Protein AF-A0A6I4MRJ5-F1 (afdb_monomer_lite)

Structure (mmCIF, N/CA/C/O backbone):
data_AF-A0A6I4MRJ5-F1
#
_entry.id   AF-A0A6I4MRJ5-F1
#
loop_
_atom_site.group_PDB
_atom_site.id
_atom_site.type_symbol
_atom_site.label_atom_id
_atom_site.label_alt_id
_atom_site.label_comp_id
_atom_site.label_asym_id
_atom_site.label_entity_id
_atom_site.label_seq_id
_atom_site.pdbx_PDB_ins_code
_atom_site.Cartn_x
_atom_site.Cartn_y
_atom_site.Cartn_z
_atom_site.occupancy
_atom_site.B_iso_or_equiv
_atom_site.auth_seq_id
_atom_site.auth_comp_id
_atom_site.auth_asym_id
_atom_site.auth_atom_id
_atom_site.pdbx_PDB_model_num
ATOM 1 N N . MET A 1 1 ? -59.585 19.399 5.479 1.00 52.53 1 MET A N 1
ATOM 2 C CA . MET A 1 1 ? -60.385 18.441 6.268 1.00 52.53 1 MET A CA 1
ATOM 3 C C . MET A 1 1 ? -60.244 17.072 5.632 1.00 52.53 1 MET A C 1
ATOM 5 O O . MET A 1 1 ? -60.966 16.809 4.688 1.00 52.53 1 MET A O 1
ATOM 9 N N . THR A 1 2 ? -59.288 16.274 6.106 1.00 47.50 2 THR A N 1
ATOM 10 C CA . THR A 1 2 ? -59.317 14.798 6.137 1.00 47.50 2 THR A CA 1
ATOM 11 C C . THR A 1 2 ? -58.052 14.365 6.876 1.00 47.50 2 THR A C 1
ATOM 13 O O . THR A 1 2 ? -57.004 14.164 6.266 1.00 47.50 2 THR A O 1
ATOM 16 N N . ASP A 1 3 ? -58.158 14.322 8.203 1.00 44.88 3 ASP A N 1
ATOM 17 C CA . ASP A 1 3 ? -57.185 13.701 9.096 1.00 44.88 3 ASP A CA 1
ATOM 18 C C . ASP A 1 3 ? -57.401 12.185 9.069 1.00 44.88 3 ASP A C 1
ATOM 20 O O . ASP A 1 3 ? -58.491 11.702 9.382 1.00 44.88 3 ASP A O 1
ATOM 24 N N . THR A 1 4 ? -56.368 11.433 8.700 1.00 50.25 4 THR A N 1
ATOM 25 C CA . THR A 1 4 ? -56.351 9.971 8.820 1.00 50.25 4 THR A CA 1
ATOM 26 C C . THR A 1 4 ? -55.574 9.612 10.089 1.00 50.25 4 THR A C 1
ATOM 28 O O . THR A 1 4 ? -54.381 9.913 10.154 1.00 50.25 4 THR A O 1
ATOM 31 N N . PRO A 1 5 ? -56.194 8.993 11.110 1.00 58.78 5 PRO A N 1
ATOM 32 C CA . PRO A 1 5 ? -55.495 8.652 12.341 1.00 58.78 5 PRO A CA 1
ATOM 33 C C . PRO A 1 5 ? -54.665 7.370 12.177 1.00 58.78 5 PRO A C 1
ATOM 35 O O . PRO A 1 5 ? -55.161 6.329 11.748 1.00 58.78 5 PRO A O 1
ATOM 38 N N . THR A 1 6 ? -53.395 7.450 12.568 1.00 58.66 6 THR A N 1
ATOM 39 C CA . THR A 1 6 ? -52.470 6.317 12.697 1.00 58.66 6 THR A CA 1
ATOM 40 C C . THR A 1 6 ? -52.899 5.399 13.852 1.00 58.66 6 THR A C 1
ATOM 42 O O . THR A 1 6 ? -53.144 5.898 14.954 1.00 58.66 6 THR A O 1
ATOM 45 N N . PRO A 1 7 ? -52.965 4.067 13.670 1.00 55.69 7 PRO A N 1
ATOM 46 C CA . PRO A 1 7 ? -53.302 3.157 14.758 1.00 55.69 7 PRO A CA 1
ATOM 47 C C . PRO A 1 7 ? -52.144 3.021 15.760 1.00 55.69 7 PRO A C 1
ATOM 49 O O . PRO A 1 7 ? -50.993 2.788 15.389 1.00 55.69 7 PRO A O 1
ATOM 52 N N . ARG A 1 8 ? -52.474 3.141 17.052 1.00 47.88 8 ARG A N 1
ATOM 53 C CA . ARG A 1 8 ? -51.600 2.817 18.190 1.00 47.88 8 ARG A CA 1
ATOM 54 C C . ARG A 1 8 ? -51.286 1.319 18.183 1.00 47.88 8 ARG A C 1
ATOM 56 O O . ARG A 1 8 ? -52.193 0.510 18.355 1.00 47.88 8 ARG A O 1
ATOM 63 N N . GLN A 1 9 ? -50.011 0.960 18.054 1.00 48.19 9 GLN A N 1
ATOM 64 C CA . GLN A 1 9 ? -49.540 -0.388 18.370 1.00 48.19 9 GLN A CA 1
ATOM 65 C C . GLN A 1 9 ? -49.391 -0.531 19.887 1.00 48.19 9 GLN A C 1
ATOM 67 O O . GLN A 1 9 ? -48.708 0.257 20.539 1.00 48.19 9 GLN A O 1
ATOM 72 N N . THR A 1 10 ? -50.081 -1.520 20.444 1.00 51.06 10 THR A N 1
ATOM 73 C CA . THR A 1 10 ? -49.981 -1.954 21.838 1.00 51.06 10 THR A CA 1
ATOM 74 C C . THR A 1 10 ? -48.791 -2.907 21.951 1.00 51.06 10 THR A C 1
ATOM 76 O O . THR A 1 10 ? -48.699 -3.868 21.189 1.00 51.06 10 THR A O 1
ATOM 79 N N . ALA A 1 11 ? -47.860 -2.621 22.862 1.00 52.81 11 ALA A N 1
ATOM 80 C CA . ALA A 1 11 ? -46.755 -3.519 23.181 1.00 52.81 11 ALA A CA 1
ATOM 81 C C . ALA A 1 11 ? -47.274 -4.740 23.968 1.00 52.81 11 ALA A C 1
ATOM 83 O O . ALA A 1 11 ? -48.191 -4.575 24.776 1.00 52.81 11 ALA A O 1
ATOM 84 N N . PRO A 1 12 ? -46.717 -5.947 23.763 1.00 49.12 12 PRO A N 1
ATOM 85 C CA . PRO A 1 12 ? -47.047 -7.101 24.588 1.00 49.12 12 PRO A CA 1
ATOM 86 C C . PRO A 1 12 ? -46.422 -6.969 25.984 1.00 49.12 12 PRO A C 1
ATOM 88 O O . PRO A 1 12 ? -45.235 -6.672 26.125 1.00 49.12 12 PRO A O 1
ATOM 91 N N . GLU A 1 13 ? -47.249 -7.198 27.004 1.00 47.09 13 GLU A N 1
ATOM 92 C CA . GLU A 1 13 ? -46.863 -7.310 28.410 1.00 47.09 13 GLU A CA 1
ATOM 93 C C . GLU A 1 13 ? -45.842 -8.444 28.597 1.00 47.09 13 GLU A C 1
ATOM 95 O O . GLU A 1 13 ? -46.064 -9.583 28.180 1.00 47.09 13 GLU A O 1
ATOM 100 N N . ALA A 1 14 ? -44.707 -8.125 29.222 1.00 49.81 14 ALA A N 1
ATOM 101 C CA . ALA A 1 14 ? -43.741 -9.111 29.689 1.00 49.81 14 ALA A CA 1
ATOM 102 C C . ALA A 1 14 ? -44.166 -9.635 31.074 1.00 49.81 14 ALA A C 1
ATOM 104 O O . ALA A 1 14 ? -44.654 -8.849 31.889 1.00 49.81 14 ALA A O 1
ATOM 105 N N . PRO A 1 15 ? -43.978 -10.933 31.369 1.00 54.12 15 PRO A N 1
ATOM 106 C CA . PRO A 1 15 ? -44.395 -11.505 32.639 1.00 54.12 15 PRO A CA 1
ATOM 107 C C . PRO A 1 15 ? -43.514 -11.022 33.796 1.00 54.12 15 PRO A C 1
ATOM 109 O O . PRO A 1 15 ? -42.285 -11.114 33.762 1.00 54.12 15 PRO A O 1
ATOM 112 N N . GLU A 1 16 ? -44.188 -10.548 34.842 1.00 47.34 16 GLU A N 1
ATOM 113 C CA . GLU A 1 16 ? -43.656 -10.368 36.186 1.00 47.34 16 GLU A CA 1
ATOM 114 C C . GLU A 1 16 ? -43.076 -11.681 36.732 1.00 47.34 16 GLU A C 1
ATOM 116 O O . GLU A 1 16 ? -43.706 -12.736 36.652 1.00 47.34 16 GLU A O 1
ATOM 121 N N . GLY A 1 17 ? -41.915 -11.595 37.385 1.00 43.19 17 GLY A N 1
ATOM 122 C CA . GLY A 1 17 ? -41.518 -12.589 38.380 1.00 43.19 17 GLY A CA 1
ATOM 123 C C . GLY A 1 17 ? -40.036 -12.936 38.394 1.00 43.19 17 GLY A C 1
ATOM 124 O O . GLY A 1 17 ? -39.599 -13.809 37.656 1.00 43.19 17 GLY A O 1
ATOM 125 N N . ALA A 1 18 ? -39.287 -12.313 39.308 1.00 38.84 18 ALA A N 1
ATOM 126 C CA . ALA A 1 18 ? -38.491 -13.019 40.320 1.00 38.84 18 ALA A CA 1
ATOM 127 C C . ALA A 1 18 ? -37.667 -12.013 41.139 1.00 38.84 18 ALA A C 1
ATOM 129 O O . ALA A 1 18 ? -36.590 -11.572 40.742 1.00 38.84 18 ALA A O 1
ATOM 130 N N . SER A 1 19 ? -38.176 -11.688 42.325 1.00 40.00 19 SER A N 1
ATOM 131 C CA . SER A 1 19 ? -37.424 -11.053 43.403 1.00 40.00 19 SER A CA 1
ATOM 132 C C . SER A 1 19 ? -36.226 -11.923 43.800 1.00 40.00 19 SER A C 1
ATOM 134 O O . SER A 1 19 ? -36.409 -13.071 44.204 1.00 40.00 19 SER A O 1
ATOM 136 N N . GLN A 1 20 ? -35.009 -11.380 43.742 1.00 49.59 20 GLN A N 1
ATOM 137 C CA . GLN A 1 20 ? -33.844 -11.978 44.403 1.00 49.59 20 GLN A CA 1
ATOM 138 C C . GLN A 1 20 ? -33.665 -11.381 45.809 1.00 49.59 20 GLN A C 1
ATOM 140 O O . GLN A 1 20 ? -33.857 -10.174 45.992 1.00 49.59 20 GLN A O 1
ATOM 145 N N . PRO A 1 21 ? -33.314 -12.193 46.823 1.00 58.78 21 PRO A N 1
ATOM 146 C CA . PRO A 1 21 ? -33.167 -11.713 48.186 1.00 58.78 21 PRO A CA 1
ATOM 147 C C . PRO A 1 21 ? -31.845 -10.967 48.390 1.00 58.78 21 PRO A C 1
ATOM 149 O O . PRO A 1 21 ? -30.772 -11.408 47.983 1.00 58.78 21 PRO A O 1
ATOM 152 N N . ARG A 1 22 ? -31.948 -9.849 49.113 1.00 48.97 22 ARG A N 1
ATOM 153 C CA . ARG A 1 22 ? -30.835 -9.170 49.777 1.00 48.97 22 ARG A CA 1
ATOM 154 C C . ARG A 1 22 ? -30.355 -10.001 50.970 1.00 48.97 22 ARG A C 1
ATOM 156 O O . ARG A 1 22 ? -31.153 -10.369 51.826 1.00 48.97 22 ARG A O 1
ATOM 163 N N . GLY A 1 23 ? -29.047 -10.192 51.071 1.00 42.06 23 GLY A N 1
ATOM 164 C CA . GLY A 1 23 ? -28.339 -10.669 52.261 1.00 42.06 23 GLY A CA 1
ATOM 165 C C . GLY A 1 23 ? -26.882 -10.928 51.878 1.00 42.06 23 GLY A C 1
ATOM 166 O O . GLY A 1 23 ? -26.629 -11.439 50.801 1.00 42.06 23 GLY A O 1
ATOM 167 N N . GLY A 1 24 ? -25.854 -10.572 52.632 1.00 38.72 24 GLY A N 1
ATOM 168 C CA . GLY A 1 24 ? -25.733 -9.955 53.942 1.00 38.72 24 GLY A CA 1
ATOM 169 C C . GLY A 1 24 ? -24.241 -9.673 54.169 1.00 38.72 24 GLY A C 1
ATOM 170 O O . GLY A 1 24 ? -23.377 -10.206 53.476 1.00 38.72 24 GLY A O 1
ATOM 171 N N . ALA A 1 25 ? -23.953 -8.782 55.109 1.00 42.44 25 ALA A N 1
ATOM 172 C CA . ALA A 1 25 ? -22.624 -8.274 55.414 1.00 42.44 25 ALA A CA 1
ATOM 173 C C . ALA A 1 25 ? -21.692 -9.293 56.114 1.00 42.44 25 ALA A C 1
ATOM 175 O O . ALA A 1 25 ? -22.121 -10.006 57.014 1.00 42.44 25 ALA A O 1
ATOM 176 N N . GLY A 1 26 ? -20.394 -9.225 55.779 1.00 39.41 26 GLY A N 1
ATOM 177 C CA . GLY A 1 26 ? -19.275 -9.167 56.739 1.00 39.41 26 GLY A CA 1
ATOM 178 C C . GLY A 1 26 ? -18.621 -10.461 57.262 1.00 39.41 26 GLY A C 1
ATOM 179 O O . GLY A 1 26 ? -19.187 -11.142 58.109 1.00 39.41 26 GLY A O 1
ATOM 180 N N . ARG A 1 27 ? -17.333 -10.678 56.926 1.00 34.84 27 ARG A N 1
ATOM 181 C CA . ARG A 1 27 ? -16.180 -10.731 57.875 1.00 34.84 27 ARG A CA 1
ATOM 182 C C . ARG A 1 27 ? -14.816 -10.896 57.147 1.00 34.84 27 ARG A C 1
ATOM 184 O O . ARG A 1 27 ? -14.822 -11.279 55.984 1.00 34.84 27 ARG A O 1
ATOM 191 N N . PRO A 1 28 ? -13.677 -10.563 57.808 1.00 49.50 28 PRO A N 1
ATOM 192 C CA . PRO A 1 28 ? -12.444 -10.075 57.173 1.00 49.50 28 PRO A CA 1
ATOM 193 C C . PRO A 1 28 ? -11.240 -11.049 57.365 1.00 49.50 28 PRO A C 1
ATOM 195 O O . PRO A 1 28 ? -11.483 -12.252 57.441 1.00 49.50 28 PRO A O 1
ATOM 198 N N . PRO A 1 29 ? -9.954 -10.615 57.351 1.00 61.09 29 PRO A N 1
ATOM 199 C CA . PRO A 1 29 ? -8.946 -11.113 56.421 1.00 61.09 29 PRO A CA 1
ATOM 200 C C . PRO A 1 29 ? -7.951 -12.103 57.050 1.00 61.09 29 PRO A C 1
ATOM 202 O O . PRO A 1 29 ? -7.700 -12.089 58.254 1.00 61.09 29 PRO A O 1
ATOM 205 N N . GLY A 1 30 ? -7.295 -12.898 56.207 1.00 39.78 30 GLY A N 1
ATOM 206 C CA . GLY A 1 30 ? -6.067 -13.589 56.591 1.00 39.78 30 GLY A CA 1
ATOM 207 C C . GLY A 1 30 ? -5.882 -14.926 55.897 1.00 39.78 30 GLY A C 1
ATOM 208 O O . GLY A 1 30 ? -6.427 -15.923 56.348 1.00 39.78 30 GLY A O 1
ATOM 209 N N . ALA A 1 31 ? -5.077 -14.937 54.836 1.00 38.06 31 ALA A N 1
ATOM 210 C CA . ALA A 1 31 ? -4.101 -15.990 54.554 1.00 38.06 31 ALA A CA 1
ATOM 211 C C . ALA A 1 31 ? -3.368 -15.644 53.256 1.00 38.06 31 ALA A C 1
ATOM 213 O O . ALA A 1 31 ? -3.952 -15.650 52.173 1.00 38.06 31 ALA A O 1
ATOM 214 N N . SER A 1 32 ? -2.078 -15.349 53.387 1.00 50.25 32 SER A N 1
ATOM 215 C CA . SER A 1 32 ? -1.116 -15.325 52.294 1.00 50.25 32 SER A CA 1
ATOM 216 C C . SER A 1 32 ? -1.220 -16.619 51.488 1.00 50.25 32 SER A C 1
ATOM 218 O O . SER A 1 32 ? -0.964 -17.696 52.027 1.00 50.25 32 SER A O 1
ATOM 220 N N . GLN A 1 33 ? -1.572 -16.522 50.207 1.00 39.78 33 GLN A N 1
ATOM 221 C CA . GLN A 1 33 ? -1.353 -17.611 49.265 1.00 39.78 33 GLN A CA 1
ATOM 222 C C . GLN A 1 33 ? -0.135 -17.292 48.412 1.00 39.78 33 GLN A C 1
ATOM 224 O O . GLN A 1 33 ? -0.025 -16.246 47.778 1.00 39.78 33 GLN A O 1
ATOM 229 N N . SER A 1 34 ? 0.805 -18.221 48.506 1.00 39.00 34 SER A N 1
ATOM 230 C CA . SER A 1 34 ? 2.077 -18.266 47.814 1.00 39.00 34 SER A CA 1
ATOM 231 C C . SER A 1 34 ? 1.856 -18.288 46.300 1.00 39.00 34 SER A C 1
ATOM 233 O O . SER A 1 34 ? 1.206 -19.193 45.778 1.00 39.00 34 SER A O 1
ATOM 235 N N . LEU A 1 35 ? 2.414 -17.302 45.596 1.00 42.62 35 LEU A N 1
ATOM 236 C CA . LEU A 1 35 ? 2.512 -17.285 44.138 1.00 42.62 35 LEU A CA 1
ATOM 237 C C . LEU A 1 35 ? 3.580 -18.295 43.710 1.00 42.62 35 LEU A C 1
ATOM 239 O O . LEU A 1 35 ? 4.771 -18.000 43.649 1.00 42.62 35 LEU A O 1
ATOM 243 N N . SER A 1 36 ? 3.156 -19.525 43.459 1.00 44.62 36 SER A N 1
ATOM 244 C CA . SER A 1 36 ? 3.938 -20.535 42.744 1.00 44.62 36 SER A CA 1
ATOM 245 C C . SER A 1 36 ? 2.959 -21.443 42.010 1.00 44.62 36 SER A C 1
ATOM 247 O O . SER A 1 36 ? 2.594 -22.507 42.496 1.00 44.62 36 SER A O 1
ATOM 249 N N . GLY A 1 37 ? 2.473 -20.964 40.865 1.00 37.75 37 GLY A N 1
ATOM 250 C CA . GLY A 1 37 ? 1.622 -21.715 39.948 1.00 37.75 37 GLY A CA 1
ATOM 251 C C . GLY A 1 37 ? 2.350 -21.881 38.626 1.00 37.75 37 GLY A C 1
ATOM 252 O O . GLY A 1 37 ? 2.504 -20.921 37.875 1.00 37.75 37 GLY A O 1
ATOM 253 N N . ALA A 1 38 ? 2.847 -23.090 38.397 1.00 37.28 38 ALA A N 1
ATOM 254 C CA . ALA A 1 38 ? 3.464 -23.519 37.160 1.00 37.28 38 ALA A CA 1
ATOM 255 C C . ALA A 1 38 ? 2.506 -23.362 35.969 1.00 37.28 38 ALA A C 1
ATOM 257 O O . ALA A 1 38 ? 1.296 -23.552 36.083 1.00 37.28 38 ALA A O 1
ATOM 258 N N . VAL A 1 39 ? 3.084 -23.049 34.812 1.00 44.22 39 VAL A N 1
ATOM 259 C CA . VAL A 1 39 ? 2.428 -23.021 33.501 1.00 44.22 39 VAL A CA 1
ATOM 260 C C . VAL A 1 39 ? 2.182 -24.472 33.054 1.00 44.22 39 VAL A C 1
ATOM 262 O O . VAL A 1 39 ? 2.861 -25.001 32.179 1.00 44.22 39 VAL A O 1
ATOM 265 N N . GLU A 1 40 ? 1.273 -25.179 33.725 1.00 41.53 40 GLU A N 1
ATOM 266 C CA . GLU A 1 40 ? 0.885 -26.539 33.346 1.00 41.53 40 GLU A CA 1
ATOM 267 C C . GLU A 1 40 ? -0.239 -26.504 32.306 1.00 41.53 40 GLU A C 1
ATOM 269 O O . GLU A 1 40 ? -1.359 -26.093 32.584 1.00 41.53 40 GLU A O 1
ATOM 274 N N . GLY A 1 41 ? 0.097 -26.969 31.099 1.00 41.47 41 GLY A N 1
ATOM 275 C CA . GLY A 1 41 ? -0.814 -27.635 30.169 1.00 41.47 41 GLY A CA 1
ATOM 276 C C . GLY A 1 41 ? -2.013 -26.823 29.685 1.00 41.47 41 GLY A C 1
ATOM 277 O O . GLY A 1 41 ? -3.092 -26.887 30.264 1.00 41.47 41 GLY A O 1
ATOM 278 N N . SER A 1 42 ? -1.855 -26.169 28.531 1.00 47.31 42 SER A N 1
ATOM 279 C CA . SER A 1 42 ? -2.952 -25.599 27.742 1.00 47.31 42 SER A CA 1
ATOM 280 C C . SER A 1 42 ? -3.903 -26.711 27.264 1.00 47.31 42 SER A C 1
ATOM 282 O O . SER A 1 42 ? -3.802 -27.229 26.153 1.00 47.31 42 SER A O 1
ATOM 284 N N . ALA A 1 43 ? -4.817 -27.131 28.139 1.00 55.75 43 ALA A N 1
ATOM 285 C CA . ALA A 1 43 ? -6.041 -27.795 27.735 1.00 55.75 43 ALA A CA 1
ATOM 286 C C . ALA A 1 43 ? -6.854 -26.756 26.960 1.00 55.75 43 ALA A C 1
ATOM 288 O O . ALA A 1 43 ? -7.200 -25.708 27.503 1.00 55.75 43 ALA A O 1
ATOM 289 N N . THR A 1 44 ? -7.109 -27.012 25.678 1.00 65.06 44 THR A N 1
ATOM 290 C CA . THR A 1 44 ? -7.864 -26.107 24.807 1.00 65.06 44 THR A CA 1
ATOM 291 C C . THR A 1 44 ? -9.243 -25.852 25.416 1.00 65.06 44 THR A C 1
ATOM 293 O O . THR A 1 44 ? -10.124 -26.714 25.331 1.00 65.06 44 THR A O 1
ATOM 296 N N . ALA A 1 45 ? -9.414 -24.695 26.059 1.00 69.25 45 ALA A N 1
ATOM 297 C CA . ALA A 1 45 ? -10.686 -24.270 26.622 1.00 69.25 45 ALA A CA 1
ATOM 298 C C . ALA A 1 45 ? -11.758 -24.311 25.528 1.00 69.25 45 ALA A C 1
ATOM 300 O O . ALA A 1 45 ? -11.515 -23.933 24.375 1.00 69.25 45 ALA A O 1
ATOM 301 N N . ARG A 1 46 ? -12.951 -24.802 25.866 1.00 80.69 46 ARG A N 1
ATOM 302 C CA . ARG A 1 46 ? -14.064 -24.801 24.918 1.00 80.69 46 ARG A CA 1
ATOM 303 C C . ARG A 1 46 ? -14.461 -23.346 24.643 1.00 80.69 46 ARG A C 1
ATOM 305 O O . ARG A 1 46 ? -14.422 -22.526 25.557 1.00 80.69 46 ARG A O 1
ATOM 312 N N . PRO A 1 47 ? -14.931 -23.007 23.428 1.00 79.44 47 PRO A N 1
ATOM 313 C CA . PRO A 1 47 ? -15.354 -21.640 23.101 1.00 79.44 47 PRO A CA 1
ATOM 314 C C . PRO A 1 47 ? -16.429 -21.060 24.040 1.00 79.44 47 PRO A C 1
ATOM 316 O O . PRO A 1 47 ? -16.591 -19.850 24.144 1.00 79.44 47 PRO A O 1
ATOM 319 N N . THR A 1 48 ? -17.182 -21.911 24.734 1.00 87.00 48 THR A N 1
ATOM 320 C CA . THR A 1 48 ? -18.217 -21.498 25.688 1.00 87.00 48 THR A CA 1
ATOM 321 C C . THR A 1 48 ? -17.693 -21.233 27.096 1.00 87.00 48 THR A C 1
ATOM 323 O O . THR A 1 48 ? -18.441 -20.696 27.914 1.00 87.00 48 THR A O 1
ATOM 326 N N . ASP A 1 49 ? -16.449 -21.606 27.395 1.00 94.19 49 ASP A N 1
ATOM 327 C CA . ASP A 1 49 ? -15.880 -21.447 28.729 1.00 94.19 49 ASP A CA 1
ATOM 328 C C . ASP A 1 49 ? -15.760 -19.961 29.067 1.00 94.19 49 ASP A C 1
ATOM 330 O O . ASP A 1 49 ? -15.475 -19.122 28.207 1.00 94.19 49 ASP A O 1
ATOM 334 N N . LYS A 1 50 ? -16.024 -19.627 30.331 1.00 96.44 50 LYS A N 1
ATOM 335 C CA . LYS A 1 50 ? -15.930 -18.262 30.848 1.00 96.44 50 LYS A CA 1
ATOM 336 C C . LYS A 1 50 ? -14.715 -18.149 31.757 1.00 96.44 50 LYS A C 1
ATOM 338 O O . LYS A 1 50 ? -14.528 -18.991 32.630 1.00 96.44 50 LYS A O 1
ATOM 343 N N . ILE A 1 51 ? -13.940 -17.087 31.582 1.00 97.25 51 ILE A N 1
ATOM 344 C CA . ILE A 1 51 ? -12.941 -16.639 32.555 1.00 97.25 51 ILE A CA 1
ATOM 345 C C . ILE A 1 51 ? -13.552 -15.555 33.440 1.00 97.25 51 ILE A C 1
ATOM 347 O O . ILE A 1 51 ? -14.467 -14.851 33.003 1.00 97.25 51 ILE A O 1
ATOM 351 N N . ARG A 1 52 ? -13.051 -15.421 34.670 1.00 98.06 52 ARG A N 1
ATOM 352 C CA . ARG A 1 52 ? -13.435 -14.357 35.606 1.00 98.06 52 ARG A CA 1
ATOM 353 C C . ARG A 1 52 ? -12.226 -13.529 36.030 1.00 98.06 52 ARG A C 1
ATOM 355 O O . ARG A 1 52 ? -11.110 -14.035 35.951 1.00 98.06 52 ARG A O 1
ATOM 362 N N . SER A 1 53 ? -12.451 -12.284 36.438 1.00 97.62 53 SER A N 1
ATOM 363 C CA . SER A 1 53 ? -11.411 -11.437 37.021 1.00 97.62 53 SER A CA 1
ATOM 364 C C . SER A 1 53 ? -10.947 -11.989 38.392 1.00 97.62 53 SER A C 1
ATOM 366 O O . SER A 1 53 ? -11.709 -12.708 39.049 1.00 97.62 53 SER A O 1
ATOM 368 N N . PRO A 1 54 ? -9.704 -11.711 38.842 1.00 98.25 54 PRO A N 1
ATOM 369 C CA . PRO A 1 54 ? -8.735 -10.804 38.234 1.00 98.25 54 PRO A CA 1
ATOM 370 C C . PRO A 1 54 ? -8.130 -11.340 36.929 1.00 98.25 54 PRO A C 1
ATOM 372 O O . PRO A 1 54 ? -7.767 -12.511 36.841 1.00 98.25 54 PRO A O 1
ATOM 375 N N . TRP A 1 55 ? -8.033 -10.475 35.921 1.00 98.06 55 TRP A N 1
ATOM 376 C CA . TRP A 1 55 ? -7.371 -10.769 34.649 1.00 98.06 55 TRP A CA 1
ATOM 377 C C . TRP A 1 55 ? -5.927 -10.289 34.671 1.00 98.06 55 TRP A C 1
ATOM 379 O O . TRP A 1 55 ? -5.623 -9.255 35.266 1.00 98.06 55 TRP A O 1
ATOM 389 N N . THR A 1 56 ? -5.042 -11.021 33.997 1.00 98.00 56 THR A N 1
ATOM 390 C CA . THR A 1 56 ? -3.662 -10.559 33.803 1.00 98.00 56 THR A CA 1
ATOM 391 C C . THR A 1 56 ? -3.625 -9.365 32.840 1.00 98.00 56 THR A C 1
ATOM 393 O O . THR A 1 56 ? -4.548 -9.209 32.031 1.00 98.00 56 THR A O 1
ATOM 396 N N . PRO A 1 57 ? -2.566 -8.536 32.861 1.00 98.12 57 PRO A N 1
ATOM 397 C CA . PRO A 1 57 ? -2.399 -7.451 31.893 1.00 98.12 57 PRO A CA 1
ATOM 398 C C . PRO A 1 57 ? -2.522 -7.915 30.433 1.00 98.12 57 PRO A C 1
ATOM 400 O O . PRO A 1 57 ? -3.193 -7.273 29.629 1.00 98.12 57 PRO A O 1
ATOM 403 N N . GLU A 1 58 ? -1.978 -9.087 30.097 1.00 96.44 58 GLU A N 1
ATOM 404 C CA . GLU A 1 58 ? -2.061 -9.658 28.747 1.00 96.44 58 GLU A CA 1
ATOM 405 C C . GLU A 1 58 ? -3.499 -10.039 28.371 1.00 96.44 58 GLU A C 1
ATOM 407 O O . GLU A 1 58 ? -3.914 -9.858 27.225 1.00 96.44 58 GLU A O 1
ATOM 412 N N . GLN A 1 59 ? -4.281 -10.546 29.331 1.00 97.31 59 GLN A N 1
ATOM 413 C CA . GLN A 1 59 ? -5.701 -10.828 29.121 1.00 97.31 59 GLN A CA 1
ATOM 414 C C . GLN A 1 59 ? -6.495 -9.535 28.933 1.00 97.31 59 GLN A C 1
ATOM 416 O O . GLN A 1 59 ? -7.345 -9.479 28.048 1.00 97.31 59 GLN A O 1
ATOM 421 N N . VAL A 1 60 ? -6.209 -8.489 29.715 1.00 98.12 60 VAL A N 1
ATOM 422 C CA . VAL A 1 60 ? -6.824 -7.162 29.552 1.00 98.12 60 VAL A CA 1
ATOM 423 C C . VAL A 1 60 ? -6.561 -6.615 28.147 1.00 98.12 60 VAL A C 1
ATOM 425 O O . VAL A 1 60 ? -7.502 -6.203 27.458 1.00 98.12 60 VAL A O 1
ATOM 428 N N . ASP A 1 61 ? -5.313 -6.683 27.683 1.00 96.81 61 ASP A N 1
ATOM 429 C CA . ASP A 1 61 ? -4.931 -6.259 26.336 1.00 96.81 61 ASP A CA 1
ATOM 430 C C . ASP A 1 61 ? -5.642 -7.081 25.257 1.00 96.81 61 ASP A C 1
ATOM 432 O O . ASP A 1 61 ? -6.215 -6.508 24.324 1.00 96.81 61 ASP A O 1
ATOM 436 N N . ALA A 1 62 ? -5.668 -8.411 25.392 1.00 95.69 62 ALA A N 1
ATOM 437 C CA . ALA A 1 62 ? -6.338 -9.304 24.449 1.00 95.69 62 ALA A CA 1
ATOM 438 C C . ALA A 1 62 ? -7.852 -9.050 24.380 1.00 95.69 62 ALA A C 1
ATOM 440 O O . ALA A 1 62 ? -8.410 -8.962 23.285 1.00 95.69 62 ALA A O 1
ATOM 441 N N . LEU A 1 63 ? -8.512 -8.864 25.524 1.00 97.00 63 LEU A N 1
ATOM 442 C CA . LEU A 1 63 ? -9.945 -8.582 25.613 1.00 97.00 63 LEU A CA 1
ATOM 443 C C . LEU A 1 63 ? -10.299 -7.236 24.971 1.00 97.00 63 LEU A C 1
ATOM 445 O O . LEU A 1 63 ? -11.206 -7.162 24.136 1.00 97.00 63 LEU A O 1
ATOM 449 N N . ASN A 1 64 ? -9.553 -6.181 25.301 1.00 96.81 64 ASN A N 1
ATOM 450 C CA . ASN A 1 64 ? -9.752 -4.860 24.708 1.00 96.81 64 ASN A CA 1
ATOM 451 C C . ASN A 1 64 ? -9.456 -4.863 23.202 1.00 96.81 64 ASN A C 1
ATOM 453 O O . ASN A 1 64 ? -10.171 -4.225 22.423 1.00 96.81 64 ASN A O 1
ATOM 457 N N . ARG A 1 65 ? -8.436 -5.611 22.768 1.00 94.12 65 ARG A N 1
ATOM 458 C CA . ARG A 1 65 ? -8.124 -5.809 21.350 1.00 94.12 65 ARG A CA 1
ATOM 459 C C . ARG A 1 65 ? -9.249 -6.545 20.626 1.00 94.12 65 ARG A C 1
ATOM 461 O O . ARG A 1 65 ? -9.689 -6.073 19.579 1.00 94.12 65 ARG A O 1
ATOM 468 N N . PHE A 1 66 ? -9.770 -7.626 21.205 1.00 93.81 66 PHE A N 1
ATOM 469 C CA . PHE A 1 66 ? -10.883 -8.380 20.630 1.00 93.81 66 PHE A CA 1
ATOM 470 C C . PHE A 1 66 ? -12.120 -7.501 20.424 1.00 93.81 66 PHE A C 1
ATOM 472 O O . PHE A 1 66 ? -12.771 -7.624 19.397 1.00 93.81 66 PHE A O 1
ATOM 479 N N . GLN A 1 67 ? -12.452 -6.583 21.339 1.00 94.12 67 GLN A N 1
ATOM 480 C CA . GLN A 1 67 ? -13.602 -5.690 21.128 1.00 94.12 67 GLN A CA 1
ATOM 481 C C . GLN A 1 67 ? -13.401 -4.677 19.995 1.00 94.12 67 GLN A C 1
ATOM 483 O O . GLN A 1 67 ? -14.364 -4.307 19.328 1.00 94.12 67 GLN A O 1
ATOM 488 N N . ARG A 1 68 ? -12.168 -4.194 19.793 1.00 92.31 68 ARG A N 1
ATOM 489 C CA . ARG A 1 68 ? -11.859 -3.214 18.738 1.00 92.31 68 ARG A CA 1
ATOM 490 C C . ARG A 1 68 ? -11.751 -3.853 17.357 1.00 92.31 68 ARG A C 1
ATOM 492 O O . ARG A 1 68 ? -12.135 -3.233 16.370 1.00 92.31 68 ARG A O 1
ATOM 499 N N . GLU A 1 69 ? -11.186 -5.054 17.296 1.00 86.56 69 GLU A N 1
ATOM 500 C CA . GLU A 1 69 ? -10.851 -5.748 16.045 1.00 86.56 69 GLU A CA 1
ATOM 501 C C . GLU A 1 69 ? -11.856 -6.849 15.688 1.00 86.56 69 GLU A C 1
ATOM 503 O O . GLU A 1 69 ? -11.966 -7.251 14.529 1.00 86.56 69 GLU A O 1
ATOM 508 N N . GLY A 1 70 ? -12.597 -7.347 16.674 1.00 76.56 70 GLY A N 1
ATOM 509 C CA . GLY A 1 70 ? -13.572 -8.408 16.505 1.00 76.56 70 GLY A CA 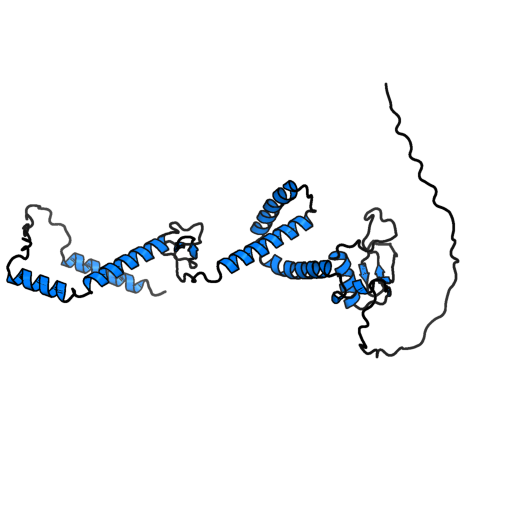1
ATOM 510 C C . GLY A 1 70 ? -14.769 -7.946 15.683 1.00 76.56 70 GLY A C 1
ATOM 511 O O . GLY A 1 70 ? -15.384 -6.924 15.961 1.00 76.56 70 GLY A O 1
ATOM 512 N N . GLY A 1 71 ? -15.178 -8.759 14.712 1.00 76.00 71 GLY A N 1
ATOM 513 C CA . GLY A 1 71 ? -16.455 -8.608 14.004 1.00 76.00 71 GLY A CA 1
ATOM 514 C C . GLY A 1 71 ? -17.687 -8.961 14.853 1.00 76.00 71 GLY A C 1
ATOM 515 O O . GLY A 1 71 ? -18.757 -9.197 14.298 1.00 76.00 71 GLY A O 1
ATOM 516 N N . MET A 1 72 ? -17.535 -9.055 16.177 1.00 84.12 72 MET A N 1
ATOM 517 C CA . MET A 1 72 ? -18.587 -9.415 17.130 1.00 84.12 72 MET A CA 1
ATOM 518 C C . MET A 1 72 ? -19.086 -8.166 17.863 1.00 84.12 72 MET A C 1
ATOM 520 O O . MET A 1 72 ? -18.389 -7.156 17.934 1.00 84.12 72 MET A O 1
ATOM 524 N N . HIS A 1 73 ? -20.296 -8.231 18.426 1.00 84.56 73 HIS A N 1
ATOM 525 C CA . HIS A 1 73 ? -20.819 -7.133 19.238 1.00 84.56 73 HIS A CA 1
ATOM 526 C C . HIS A 1 73 ? -19.938 -6.916 20.483 1.00 84.56 73 HIS A C 1
ATOM 528 O O . HIS A 1 73 ? -19.645 -7.892 21.179 1.00 84.56 73 HIS A O 1
ATOM 534 N N . PRO A 1 74 ? -19.515 -5.670 20.770 1.00 93.12 74 PRO A N 1
ATOM 535 C CA . PRO A 1 74 ? -18.733 -5.370 21.964 1.00 93.12 74 PRO A CA 1
ATOM 536 C C . PRO A 1 74 ? -19.581 -5.567 23.226 1.00 93.12 74 PRO A C 1
ATOM 538 O O . PRO A 1 74 ? -20.811 -5.496 23.175 1.00 93.12 74 PRO A O 1
ATOM 541 N N . PHE A 1 75 ? -18.928 -5.761 24.371 1.00 95.88 75 PHE A N 1
ATOM 542 C CA . PHE A 1 75 ? -19.593 -5.655 25.661 1.00 95.88 75 PHE A CA 1
ATOM 543 C C . PHE A 1 75 ? -20.005 -4.204 25.894 1.00 95.88 75 PHE A C 1
ATOM 545 O O . PHE A 1 75 ? -19.195 -3.276 25.829 1.00 95.88 75 PHE A O 1
ATOM 552 N N . THR A 1 76 ? -21.287 -4.010 26.167 1.00 96.62 76 THR A N 1
ATOM 553 C CA . THR A 1 76 ? -21.886 -2.700 26.410 1.00 96.62 76 THR A CA 1
ATOM 554 C C . THR A 1 76 ? -22.387 -2.610 27.840 1.00 96.62 76 THR A C 1
ATOM 556 O O . THR A 1 76 ? -22.842 -3.598 28.414 1.00 96.62 76 THR A O 1
ATOM 559 N N . CYS A 1 77 ? -22.327 -1.411 28.405 1.00 97.19 77 CYS A N 1
ATOM 560 C CA . CYS A 1 77 ? -22.908 -1.104 29.699 1.00 97.19 77 CYS A CA 1
ATOM 561 C C . CYS A 1 77 ? -24.409 -1.407 29.696 1.00 97.19 77 CYS A C 1
ATOM 563 O O . CYS A 1 77 ? -25.120 -1.018 28.771 1.00 97.19 77 CYS A O 1
ATOM 565 N N . GLY A 1 78 ? -24.882 -2.095 30.738 1.00 94.88 78 GLY A N 1
ATOM 566 C CA . GLY A 1 78 ? -26.306 -2.379 30.921 1.00 94.88 78 GLY A CA 1
ATOM 567 C C . GLY A 1 78 ? -27.114 -1.184 31.436 1.00 94.88 78 GLY A C 1
ATOM 568 O O . GLY A 1 78 ? -28.340 -1.253 31.454 1.00 94.88 78 GLY A O 1
ATOM 569 N N . ASN A 1 79 ? -26.447 -0.105 31.856 1.00 95.88 79 ASN A N 1
ATOM 570 C CA . ASN A 1 79 ? -27.097 1.118 32.318 1.00 95.88 79 ASN A CA 1
ATOM 571 C C . ASN A 1 79 ? -27.339 2.088 31.156 1.00 95.88 79 ASN A C 1
ATOM 573 O O . ASN A 1 79 ? -26.540 2.196 30.225 1.00 95.88 79 ASN A O 1
ATOM 577 N N . GLU A 1 80 ? -28.425 2.852 31.243 1.00 93.88 80 GLU A N 1
ATOM 578 C CA . GLU A 1 80 ? -28.722 3.901 30.273 1.00 93.88 80 GLU A CA 1
ATOM 579 C C . GLU A 1 80 ? -27.817 5.123 30.477 1.00 93.88 80 GLU A C 1
ATOM 581 O O . GLU A 1 80 ? -27.670 5.653 31.582 1.00 93.88 80 GLU A O 1
ATOM 586 N N . HIS A 1 81 ? -27.241 5.615 29.380 1.00 93.50 81 HIS A N 1
ATOM 587 C CA . HIS A 1 81 ? -26.444 6.837 29.360 1.00 93.50 81 HIS A CA 1
ATOM 588 C C . HIS A 1 81 ? -26.987 7.793 28.293 1.00 93.50 81 HIS A C 1
ATOM 590 O O . HIS A 1 81 ? -26.857 7.492 27.105 1.00 93.50 81 HIS A O 1
ATOM 596 N N . PRO A 1 82 ? -27.529 8.970 28.668 1.00 92.25 82 PRO A N 1
ATOM 597 C CA . PRO A 1 82 ? -28.113 9.913 27.709 1.00 92.25 82 PRO A CA 1
ATOM 598 C C . PRO A 1 82 ? -27.148 10.349 26.599 1.00 92.25 82 PRO A C 1
ATOM 600 O O . PRO A 1 82 ? -27.554 10.529 25.456 1.00 92.25 82 PRO A O 1
ATOM 603 N N . ALA A 1 83 ? -25.861 10.495 26.925 1.00 92.81 83 ALA A N 1
ATOM 604 C CA . ALA A 1 83 ? -24.829 10.878 25.964 1.00 92.81 83 ALA A CA 1
ATOM 605 C C . ALA A 1 83 ? -24.262 9.689 25.161 1.00 92.81 83 ALA A C 1
ATOM 607 O O . ALA A 1 83 ? -23.680 9.893 24.096 1.00 92.81 83 ALA A O 1
ATOM 608 N N . HIS A 1 84 ? -24.421 8.455 25.655 1.00 89.25 84 HIS A N 1
ATOM 609 C CA . HIS A 1 84 ? -23.746 7.264 25.128 1.00 89.25 84 HIS A CA 1
ATOM 610 C C . HIS A 1 84 ? -24.648 6.020 25.215 1.00 89.25 84 HIS A C 1
ATOM 612 O O . HIS A 1 84 ? -24.346 5.112 25.989 1.00 89.25 84 HIS A O 1
ATOM 618 N N . PRO A 1 85 ? -25.731 5.923 24.419 1.00 82.75 85 PRO A N 1
ATOM 619 C CA . PRO A 1 85 ? -26.753 4.874 24.558 1.00 82.75 85 PRO A CA 1
ATOM 620 C C . PRO A 1 85 ? -26.280 3.425 24.318 1.00 82.75 85 PRO A C 1
ATOM 622 O O . PRO A 1 85 ? -27.103 2.526 24.299 1.00 82.75 85 PRO A O 1
ATOM 625 N N . ASN A 1 86 ? -24.978 3.183 24.147 1.00 90.06 86 ASN A N 1
ATOM 626 C CA . ASN A 1 86 ? -24.337 1.868 24.090 1.00 90.06 86 ASN A CA 1
ATOM 627 C C . ASN A 1 86 ? -22.876 1.993 24.559 1.00 90.06 86 ASN A C 1
ATOM 629 O O . ASN A 1 86 ? -21.955 1.662 23.809 1.00 90.06 86 ASN A O 1
ATOM 633 N N . ALA A 1 87 ? -22.641 2.585 25.737 1.00 95.06 87 ALA A N 1
ATOM 634 C CA . ALA A 1 87 ? -21.281 2.784 26.241 1.00 95.06 87 ALA A CA 1
ATOM 635 C C . ALA A 1 87 ? -20.527 1.446 26.262 1.00 95.06 87 ALA A C 1
ATOM 637 O O . ALA A 1 87 ? -20.967 0.493 26.900 1.00 95.06 87 ALA A O 1
ATOM 638 N N . ILE A 1 88 ? -19.418 1.367 25.528 1.00 97.00 88 ILE A N 1
ATOM 639 C CA . ILE A 1 88 ? -18.601 0.155 25.440 1.00 97.00 88 ILE A CA 1
ATOM 640 C C . ILE A 1 88 ? -17.827 0.006 26.749 1.00 97.00 88 ILE A C 1
ATOM 642 O O . ILE A 1 88 ? -17.230 0.973 27.233 1.00 97.00 88 ILE A O 1
ATOM 646 N N . LEU A 1 89 ? -17.857 -1.196 27.320 1.00 97.88 89 LEU A N 1
ATOM 647 C CA . LEU A 1 89 ? -17.089 -1.508 28.517 1.00 97.88 89 LEU A CA 1
ATOM 648 C C . LEU A 1 89 ? -15.608 -1.644 28.170 1.00 97.88 89 LEU A C 1
ATOM 650 O O . LEU A 1 89 ? -15.256 -2.187 27.125 1.00 97.88 89 LEU A O 1
ATOM 654 N N . GLU A 1 90 ? -14.744 -1.188 29.064 1.00 98.06 90 GLU A N 1
ATOM 655 C CA . GLU A 1 90 ? -13.298 -1.362 28.958 1.00 98.06 90 GLU A CA 1
ATOM 656 C C . GLU A 1 90 ? -12.858 -2.480 29.903 1.00 98.06 90 GLU A C 1
ATOM 658 O O . GLU A 1 90 ? -13.286 -2.519 31.059 1.00 98.06 90 GLU A O 1
ATOM 663 N N . ALA A 1 91 ? -12.048 -3.422 29.417 1.00 98.31 91 ALA A N 1
ATOM 664 C CA . ALA A 1 91 ? -11.462 -4.431 30.287 1.00 98.31 91 ALA A CA 1
ATOM 665 C C . ALA A 1 91 ? -10.400 -3.775 31.173 1.00 98.31 91 ALA A C 1
ATOM 667 O O . ALA A 1 91 ? -9.526 -3.061 30.683 1.00 98.31 91 ALA A O 1
ATOM 668 N N . THR A 1 92 ? -10.460 -4.066 32.466 1.00 98.38 92 THR A N 1
ATOM 669 C CA . THR A 1 92 ? -9.436 -3.761 33.467 1.00 98.38 92 THR A CA 1
ATOM 670 C C . THR A 1 92 ? -9.078 -5.045 34.210 1.00 98.38 92 THR A C 1
ATOM 672 O O . THR A 1 92 ? -9.789 -6.042 34.103 1.00 98.38 92 THR A O 1
ATOM 675 N N . GLU A 1 93 ? -8.017 -5.046 35.020 1.00 98.31 93 GLU A N 1
ATOM 676 C CA . GLU A 1 93 ? -7.636 -6.242 35.796 1.00 98.31 93 GLU A CA 1
ATOM 677 C C . GLU A 1 93 ? -8.784 -6.748 36.686 1.00 98.31 93 GLU A C 1
ATOM 679 O O . GLU A 1 93 ? -8.941 -7.947 36.873 1.00 98.31 93 GLU A O 1
ATOM 684 N N . SER A 1 94 ? -9.641 -5.854 37.188 1.00 97.88 94 SER A N 1
ATOM 685 C CA . SER A 1 94 ? -10.809 -6.199 38.011 1.00 97.88 94 SER A CA 1
ATOM 686 C C . SER A 1 94 ? -12.062 -6.647 37.240 1.00 97.88 94 SER A C 1
ATOM 688 O O . SER A 1 94 ? -13.024 -7.067 37.881 1.00 97.88 94 SER A O 1
ATOM 690 N N . GLY A 1 95 ? -12.085 -6.594 35.905 1.00 98.25 95 GLY A N 1
ATOM 691 C CA . GLY A 1 95 ? -13.259 -6.926 35.085 1.00 98.25 95 GLY A CA 1
ATOM 692 C C . GLY A 1 95 ? -13.562 -5.877 34.011 1.00 98.25 95 GLY A C 1
ATOM 693 O O . GLY A 1 95 ? -12.784 -4.961 33.773 1.00 98.25 95 GLY A O 1
ATOM 694 N N . TRP A 1 96 ? -14.707 -5.998 33.347 1.00 98.31 96 TRP A N 1
ATOM 695 C CA . TRP A 1 96 ? -15.245 -4.971 32.454 1.00 98.31 96 TRP A CA 1
ATOM 696 C C . TRP A 1 96 ? -15.798 -3.803 33.266 1.00 98.31 96 TRP A C 1
ATOM 698 O O . TRP A 1 96 ? -16.593 -4.035 34.179 1.00 98.31 96 TRP A O 1
ATOM 708 N N . ARG A 1 97 ? -15.450 -2.563 32.912 1.00 98.19 97 ARG A N 1
ATOM 709 C CA . ARG A 1 97 ? -15.944 -1.352 33.587 1.00 98.19 97 ARG A CA 1
ATOM 710 C C . ARG A 1 97 ? -16.507 -0.346 32.594 1.00 98.19 97 ARG A C 1
ATOM 712 O O . ARG A 1 97 ? -15.983 -0.172 31.493 1.00 98.19 97 ARG A O 1
ATOM 719 N N . CYS A 1 98 ? -17.580 0.333 32.988 1.00 98.06 98 CYS A N 1
ATOM 720 C CA . CYS A 1 98 ? -18.085 1.471 32.231 1.00 98.06 98 CYS A CA 1
ATOM 721 C C . CYS A 1 98 ? -17.206 2.706 32.485 1.00 98.06 98 CYS A C 1
ATOM 723 O O . CYS A 1 98 ? -16.944 3.064 33.629 1.00 98.06 98 CYS A O 1
ATOM 725 N N . HIS A 1 99 ? -16.775 3.384 31.421 1.00 96.81 99 HIS A N 1
ATOM 726 C CA . HIS A 1 99 ? -15.953 4.596 31.514 1.00 96.81 99 HIS A CA 1
ATOM 727 C C . HIS A 1 99 ? -16.781 5.884 31.694 1.00 96.81 99 HIS A C 1
ATOM 729 O O . HIS A 1 99 ? -16.220 6.973 31.827 1.00 96.81 99 HIS A O 1
ATOM 735 N N . VAL A 1 100 ? -18.116 5.795 31.672 1.00 96.50 100 VAL A N 1
ATOM 736 C CA . VAL A 1 100 ? -18.991 6.956 31.873 1.00 96.50 100 VAL A CA 1
ATOM 737 C C . VAL A 1 100 ? -18.904 7.402 33.332 1.00 96.50 100 VAL A C 1
ATOM 739 O O . VAL A 1 100 ? -19.198 6.635 34.247 1.00 96.50 100 VAL A O 1
ATOM 742 N N . LEU A 1 101 ? -18.514 8.660 33.549 1.00 96.31 101 LEU A N 1
ATOM 743 C CA . LEU A 1 101 ? -18.338 9.227 34.884 1.00 96.31 101 LEU A CA 1
ATOM 744 C C . LEU A 1 101 ? -19.617 9.079 35.724 1.00 96.31 101 LEU A C 1
ATOM 746 O O . LEU A 1 101 ? -20.691 9.519 35.318 1.00 96.31 101 LEU A O 1
ATOM 750 N N . GLY A 1 102 ? -19.483 8.481 36.909 1.00 96.00 102 GLY A N 1
ATOM 751 C CA . GLY A 1 102 ? -20.599 8.229 37.824 1.00 96.00 102 GLY A CA 1
ATOM 752 C C . GLY A 1 102 ? -21.370 6.932 37.559 1.00 96.00 102 GLY A C 1
ATOM 753 O O . GLY A 1 102 ? -22.310 6.649 38.294 1.00 96.00 102 GLY A O 1
ATOM 754 N N . CYS A 1 103 ? -20.983 6.135 36.558 1.00 97.50 103 CYS A N 1
ATOM 755 C CA . CYS A 1 103 ? -21.503 4.785 36.376 1.00 97.50 103 CYS A CA 1
ATOM 756 C C . CYS A 1 103 ? -20.593 3.755 37.057 1.00 97.50 103 CYS A C 1
ATOM 758 O O . CYS A 1 103 ? -19.397 3.705 36.790 1.00 97.50 103 CYS A O 1
ATOM 760 N N . ASP A 1 104 ? -21.180 2.897 37.884 1.00 97.38 104 ASP A N 1
ATOM 761 C CA . ASP A 1 104 ? -20.522 1.807 38.615 1.00 97.38 104 ASP A CA 1
ATOM 762 C C . ASP A 1 104 ? -20.821 0.421 38.017 1.00 97.38 104 ASP A C 1
ATOM 764 O O . ASP A 1 104 ? -20.665 -0.598 38.684 1.00 97.38 104 ASP A O 1
ATOM 768 N N . TYR A 1 105 ? -21.270 0.369 36.758 1.00 97.88 105 TYR A N 1
ATOM 769 C CA . TYR A 1 105 ? -21.557 -0.897 36.093 1.00 97.88 105 TYR A CA 1
ATOM 770 C C . TYR A 1 105 ? -20.263 -1.671 35.850 1.00 97.88 105 TYR A C 1
ATOM 772 O O . TYR A 1 105 ? -19.345 -1.181 35.179 1.00 97.88 105 TYR A O 1
ATOM 780 N N . GLU A 1 106 ? -20.235 -2.905 36.345 1.00 97.75 106 GLU A N 1
ATOM 781 C CA . GLU A 1 106 ? -19.113 -3.824 36.208 1.00 97.75 106 GLU A CA 1
ATOM 782 C C . GLU A 1 106 ? -19.595 -5.220 35.799 1.00 97.75 106 GLU A C 1
ATOM 784 O O . GLU A 1 106 ? -20.684 -5.663 36.172 1.00 97.75 106 GLU A O 1
ATOM 789 N N . GLN A 1 107 ? -18.763 -5.933 35.041 1.00 97.56 107 GLN A N 1
ATOM 790 C CA . GLN A 1 107 ? -18.969 -7.343 34.714 1.00 97.56 107 GLN A CA 1
ATOM 791 C C . GLN A 1 107 ? -17.649 -8.098 34.886 1.00 97.56 107 GLN A C 1
ATOM 793 O O . GLN A 1 107 ? -16.647 -7.770 34.261 1.00 97.56 107 GLN A O 1
ATOM 798 N N . ASP A 1 108 ? -17.646 -9.153 35.696 1.00 98.12 108 ASP A N 1
ATOM 799 C CA . ASP A 1 108 ? -16.427 -9.868 36.088 1.00 98.12 108 ASP A CA 1
ATOM 800 C C . ASP A 1 108 ? -16.042 -11.020 35.152 1.00 98.12 108 ASP A C 1
ATOM 802 O O . ASP A 1 108 ? -15.053 -11.693 35.409 1.00 98.12 108 ASP A O 1
ATOM 806 N N . TRP A 1 109 ? -16.805 -11.289 34.087 1.00 97.81 109 TRP A N 1
ATOM 807 C CA . TRP A 1 109 ? -16.602 -12.453 33.222 1.00 97.81 109 TRP A CA 1
ATOM 808 C C . TRP A 1 109 ? -16.423 -12.097 31.743 1.00 97.81 109 TRP A C 1
ATOM 810 O O . TRP A 1 109 ? -17.014 -11.145 31.234 1.00 97.81 109 TRP A O 1
ATOM 820 N N . ALA A 1 110 ? -15.656 -12.919 31.029 1.00 96.88 110 ALA A N 1
ATOM 821 C CA . ALA A 1 110 ? -15.521 -12.901 29.571 1.00 96.88 110 ALA A CA 1
ATOM 822 C C . ALA A 1 110 ? -15.463 -14.341 29.040 1.00 96.88 110 ALA A C 1
ATOM 824 O O . ALA A 1 110 ? -15.223 -15.274 29.807 1.00 96.88 110 ALA A O 1
ATOM 825 N N . HIS A 1 111 ? -15.679 -14.555 27.743 1.00 95.50 111 HIS A N 1
ATOM 826 C CA . HIS A 1 111 ? -15.423 -15.873 27.159 1.00 95.50 111 HIS A CA 1
ATOM 827 C C . HIS A 1 111 ? -13.915 -16.127 27.064 1.00 95.50 111 HIS A C 1
ATOM 829 O O . HIS A 1 111 ? -13.168 -15.254 26.629 1.00 95.50 111 HIS A O 1
ATOM 835 N N . ALA A 1 112 ? -13.470 -17.327 27.440 1.00 95.31 112 ALA A N 1
ATOM 836 C CA . ALA A 1 112 ? -12.056 -17.683 27.540 1.00 95.31 112 ALA A CA 1
ATOM 837 C C . ALA A 1 112 ? -11.296 -17.458 26.226 1.00 95.31 112 ALA A C 1
ATOM 839 O O . ALA A 1 112 ? -10.199 -16.908 26.237 1.00 95.31 112 ALA A O 1
ATOM 840 N N . PHE A 1 113 ? -11.909 -17.799 25.085 1.00 93.69 113 PHE A N 1
ATOM 841 C CA . PHE A 1 113 ? -11.280 -17.618 23.775 1.00 93.69 113 PHE A CA 1
ATOM 842 C C . PHE A 1 113 ? -10.984 -16.150 23.444 1.00 93.69 113 PHE A C 1
ATOM 844 O O . PHE A 1 113 ? -10.117 -15.886 22.624 1.00 93.69 113 PHE A O 1
ATOM 851 N N . MET A 1 114 ? -11.684 -15.185 24.047 1.00 94.94 114 MET A N 1
ATOM 852 C CA . MET A 1 114 ? -11.457 -13.763 23.772 1.00 94.94 114 MET A CA 1
ATOM 853 C C . MET A 1 114 ? -10.138 -13.268 24.370 1.00 94.94 114 MET A C 1
ATOM 855 O O . MET A 1 114 ? -9.521 -12.364 23.813 1.00 94.94 114 MET A O 1
ATOM 859 N N . ALA A 1 115 ? -9.698 -13.874 25.473 1.00 95.88 115 ALA A N 1
ATOM 860 C CA . ALA A 1 115 ? -8.481 -13.497 26.183 1.00 95.88 115 ALA A CA 1
ATOM 861 C C . ALA A 1 115 ? -7.214 -14.188 25.651 1.00 95.88 115 ALA A C 1
ATOM 863 O O . ALA A 1 115 ? -6.123 -13.899 26.131 1.00 95.88 115 ALA A O 1
ATOM 864 N N . ASP A 1 116 ? -7.343 -15.081 24.664 1.00 94.44 116 ASP A N 1
ATOM 865 C CA . ASP A 1 116 ? -6.217 -15.705 23.968 1.00 94.44 116 ASP A CA 1
ATOM 866 C C . ASP A 1 116 ? -6.310 -15.429 22.457 1.00 94.44 116 ASP A C 1
ATOM 868 O O . ASP A 1 116 ? -7.120 -16.055 21.765 1.00 94.44 116 ASP A O 1
ATOM 872 N N . PRO A 1 117 ? -5.467 -14.537 21.904 1.00 90.44 117 PRO A N 1
ATOM 873 C CA . PRO A 1 117 ? -5.414 -14.265 20.467 1.00 90.44 117 PRO A CA 1
ATOM 874 C C . PRO A 1 117 ? -5.215 -15.510 19.590 1.00 90.44 117 PRO A C 1
ATOM 876 O O . PRO A 1 117 ? -5.679 -15.552 18.446 1.00 90.44 117 PRO A O 1
ATOM 879 N N . ASN A 1 118 ? -4.574 -16.561 20.115 1.00 88.81 118 ASN A N 1
ATOM 880 C CA . ASN A 1 118 ? -4.376 -17.818 19.391 1.00 88.81 118 ASN A CA 1
ATOM 881 C C . ASN A 1 118 ? -5.633 -18.697 19.355 1.00 88.81 118 ASN A C 1
ATOM 883 O O . ASN A 1 118 ? -5.696 -19.642 18.563 1.00 88.81 118 ASN A O 1
ATOM 887 N N . ALA A 1 119 ? -6.643 -18.391 20.167 1.00 88.88 119 ALA A N 1
ATOM 888 C CA . ALA A 1 119 ? -7.925 -19.083 20.190 1.00 88.88 119 ALA A CA 1
ATOM 889 C C . ALA A 1 119 ? -8.990 -18.402 19.310 1.00 88.88 119 ALA A C 1
ATOM 891 O O . ALA A 1 119 ? -10.077 -18.951 19.127 1.00 88.88 119 ALA A O 1
ATOM 892 N N . TRP A 1 120 ? -8.701 -17.234 18.721 1.00 88.75 120 TRP A N 1
ATOM 893 C CA . TRP A 1 120 ? -9.681 -16.499 17.915 1.00 88.75 120 TRP A CA 1
ATOM 894 C C . TRP A 1 120 ? -10.078 -17.283 16.646 1.00 88.75 120 TRP A C 1
ATOM 896 O O . TRP A 1 120 ? -9.244 -17.980 16.059 1.00 88.75 120 TRP A O 1
ATOM 906 N N . PRO A 1 121 ? -11.336 -17.202 16.177 1.00 80.69 121 PRO A N 1
ATOM 907 C CA . PRO A 1 121 ? -11.736 -17.760 14.884 1.00 80.69 121 PRO A CA 1
ATOM 908 C C . PRO A 1 121 ? -10.809 -17.284 13.753 1.00 80.69 121 PRO A C 1
ATOM 910 O O . PRO A 1 121 ? -10.433 -16.115 13.730 1.00 80.69 121 PRO A O 1
ATOM 913 N N . GLN A 1 122 ? -10.451 -18.161 12.806 1.00 76.25 122 GLN A N 1
ATOM 914 C CA . GLN A 1 122 ? -9.490 -17.840 11.732 1.00 76.25 122 GLN A CA 1
ATOM 915 C C . GLN A 1 122 ? -9.803 -16.545 10.959 1.00 76.25 122 GLN A C 1
ATOM 917 O O . GLN A 1 122 ? -8.898 -15.726 10.844 1.00 76.25 122 GLN A O 1
ATOM 922 N N . PRO A 1 123 ? -11.058 -16.252 10.554 1.00 71.69 123 PRO A N 1
ATOM 923 C CA . PRO A 1 123 ? -11.359 -14.988 9.878 1.00 71.69 123 PRO A CA 1
ATOM 924 C C . PRO A 1 123 ? -10.994 -13.755 10.716 1.00 71.69 123 PRO A C 1
ATOM 926 O O . PRO A 1 123 ? -10.586 -12.734 10.176 1.00 71.69 123 PRO A O 1
ATOM 929 N N . LEU A 1 124 ? -11.109 -13.848 12.046 1.00 67.00 124 LEU A N 1
ATOM 930 C CA . LEU A 1 124 ? -10.726 -12.774 12.963 1.00 67.00 124 LEU A CA 1
ATOM 931 C C . LEU A 1 124 ? -9.216 -12.717 13.178 1.00 67.00 124 LEU A C 1
ATOM 933 O O . LEU A 1 124 ? -8.676 -11.622 13.286 1.00 67.00 124 LEU A O 1
ATOM 937 N N . ARG A 1 125 ? -8.521 -13.861 13.194 1.00 66.75 125 ARG A N 1
ATOM 938 C CA . ARG A 1 125 ? -7.050 -13.883 13.212 1.00 66.75 125 ARG A CA 1
ATOM 939 C C . ARG A 1 125 ? -6.462 -13.266 11.955 1.00 66.75 125 ARG A C 1
ATOM 941 O O . ARG A 1 125 ? -5.533 -12.472 12.068 1.00 66.75 125 ARG A O 1
ATOM 948 N N . ASP A 1 126 ? -7.012 -13.596 10.792 1.00 67.38 126 ASP A N 1
ATOM 949 C CA . ASP A 1 126 ? -6.552 -13.070 9.511 1.00 67.38 126 ASP A CA 1
ATOM 950 C C . ASP A 1 126 ? -6.780 -11.560 9.433 1.00 67.38 126 ASP A C 1
ATOM 952 O O . ASP A 1 126 ? -5.875 -10.832 9.040 1.00 67.38 126 ASP A O 1
ATOM 956 N N . VAL A 1 127 ? -7.933 -11.066 9.900 1.00 60.22 127 VAL A N 1
ATOM 957 C CA . VAL A 1 127 ? -8.205 -9.622 9.995 1.00 60.22 127 VAL A CA 1
ATOM 958 C C . VAL A 1 127 ? -7.305 -8.938 11.028 1.00 60.22 127 VAL A C 1
ATOM 960 O O . VAL A 1 127 ? -6.731 -7.902 10.719 1.00 60.22 127 VAL A O 1
ATOM 963 N N . ALA A 1 128 ? -7.129 -9.495 12.227 1.00 59.56 128 ALA A N 1
ATOM 964 C CA . ALA A 1 128 ? -6.289 -8.909 13.276 1.00 59.56 128 ALA A CA 1
ATOM 965 C C . ALA A 1 128 ? -4.803 -8.864 12.883 1.00 59.56 128 ALA A C 1
ATOM 967 O O . ALA A 1 128 ? -4.114 -7.879 13.160 1.00 59.56 128 ALA A O 1
ATOM 968 N N . ARG A 1 129 ? -4.311 -9.914 12.210 1.00 67.56 129 ARG A N 1
ATOM 969 C CA . ARG A 1 129 ? -2.973 -9.945 11.608 1.00 67.56 129 ARG A CA 1
ATOM 970 C C . ARG A 1 129 ? -2.878 -8.916 10.488 1.00 67.56 129 ARG A C 1
ATOM 972 O O . ARG A 1 129 ? -1.998 -8.068 10.538 1.00 67.56 129 ARG A O 1
ATOM 979 N N . ALA A 1 130 ? -3.833 -8.922 9.558 1.00 58.84 130 ALA A N 1
ATOM 980 C CA . ALA A 1 130 ? -3.865 -7.966 8.462 1.00 58.84 130 ALA A CA 1
ATOM 981 C C . ALA A 1 130 ? -3.929 -6.518 8.961 1.00 58.84 130 ALA A C 1
ATOM 983 O O . ALA A 1 130 ? -3.277 -5.680 8.366 1.00 58.84 130 ALA A O 1
ATOM 984 N N . ILE A 1 131 ? -4.649 -6.204 10.047 1.00 58.84 131 ILE A N 1
ATOM 985 C CA . ILE A 1 131 ? -4.699 -4.858 10.648 1.00 58.84 131 ILE A CA 1
ATOM 986 C C . ILE A 1 131 ? -3.360 -4.480 11.298 1.00 58.84 131 ILE A C 1
ATOM 988 O O . ILE A 1 131 ? -2.924 -3.338 11.147 1.00 58.84 131 ILE A O 1
ATOM 992 N N . GLY A 1 132 ? -2.706 -5.409 12.002 1.00 60.66 132 GLY A N 1
ATOM 993 C CA . GLY A 1 132 ? -1.367 -5.190 12.559 1.00 60.66 132 GLY A CA 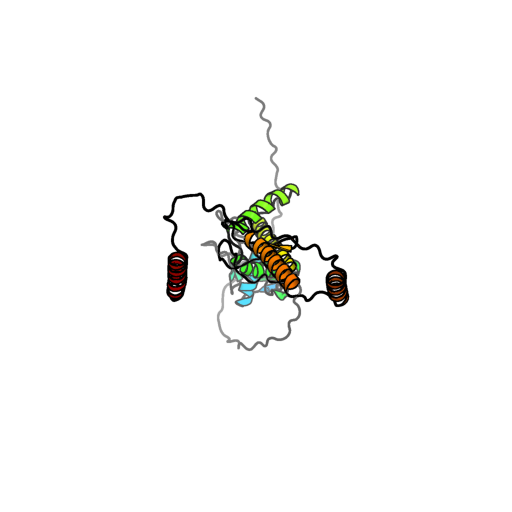1
ATOM 994 C C . GLY A 1 132 ? -0.350 -4.884 11.460 1.00 60.66 132 GLY A C 1
ATOM 995 O O . GLY A 1 132 ? 0.290 -3.832 11.486 1.00 60.66 132 GLY A O 1
ATOM 996 N N . ASP A 1 133 ? -0.314 -5.734 10.433 1.00 60.03 133 ASP A N 1
ATOM 997 C CA . ASP A 1 133 ? 0.519 -5.537 9.247 1.00 60.03 133 ASP A CA 1
ATOM 998 C C . ASP A 1 133 ? 0.142 -4.215 8.548 1.00 60.03 133 ASP A C 1
ATOM 1000 O O . ASP A 1 133 ? 0.993 -3.431 8.138 1.00 60.03 133 ASP A O 1
ATOM 1004 N N . PHE A 1 134 ? -1.147 -3.891 8.469 1.00 55.06 134 PHE A N 1
ATOM 1005 C CA . PHE A 1 134 ? -1.662 -2.673 7.847 1.00 55.06 134 PHE A CA 1
ATOM 1006 C C . PHE A 1 134 ? -1.280 -1.389 8.583 1.00 55.06 134 PHE A C 1
ATOM 1008 O O . PHE A 1 134 ? -1.042 -0.379 7.922 1.00 55.06 134 PHE A O 1
ATOM 1015 N N . ALA A 1 135 ? -1.216 -1.387 9.916 1.00 55.38 135 ALA A N 1
ATOM 1016 C CA . ALA A 1 135 ? -0.766 -0.228 10.687 1.00 55.38 135 ALA A CA 1
ATOM 1017 C C . ALA A 1 135 ? 0.706 0.097 10.385 1.00 55.38 135 ALA A C 1
ATOM 1019 O O . ALA A 1 135 ? 1.061 1.264 10.208 1.00 55.38 135 ALA A O 1
ATOM 1020 N N . GLU A 1 136 ? 1.532 -0.935 10.223 1.00 56.75 136 GLU A N 1
ATOM 1021 C CA . GLU A 1 136 ? 2.932 -0.803 9.818 1.00 56.75 136 GLU A CA 1
ATOM 1022 C C . GLU A 1 136 ? 3.055 -0.327 8.356 1.00 56.75 136 GLU A C 1
ATOM 1024 O O . GLU A 1 136 ? 3.791 0.615 8.050 1.00 56.75 136 GLU A O 1
ATOM 1029 N N . HIS A 1 137 ? 2.233 -0.865 7.450 1.00 58.94 137 HIS A N 1
ATOM 1030 C CA . HIS A 1 137 ? 2.216 -0.460 6.039 1.00 58.94 137 HIS A CA 1
ATOM 1031 C C . HIS A 1 137 ? 1.593 0.928 5.809 1.00 58.94 137 HIS A C 1
ATOM 1033 O O . HIS A 1 137 ? 1.943 1.624 4.849 1.00 58.94 137 HIS A O 1
ATOM 1039 N N . GLN A 1 138 ? 0.699 1.387 6.691 1.00 53.47 138 GLN A N 1
ATOM 1040 C CA . GLN A 1 138 ? 0.090 2.713 6.598 1.00 53.47 138 GLN A CA 1
ATOM 1041 C C . GLN A 1 138 ? 1.111 3.845 6.705 1.00 53.47 138 GLN A C 1
ATOM 1043 O O . GLN A 1 138 ? 0.839 4.914 6.146 1.00 53.47 138 GLN A O 1
ATOM 1048 N N . ALA A 1 139 ? 2.238 3.628 7.385 1.00 58.62 139 ALA A N 1
ATOM 1049 C CA . ALA A 1 139 ? 3.315 4.608 7.496 1.00 58.62 139 ALA A CA 1
ATOM 1050 C C . ALA A 1 139 ? 4.036 4.847 6.156 1.00 58.62 139 ALA A C 1
ATOM 1052 O O . ALA A 1 139 ? 4.623 5.907 5.950 1.00 58.62 139 ALA A O 1
ATOM 1053 N N . VAL A 1 140 ? 3.956 3.891 5.223 1.00 62.94 140 VAL A N 1
ATOM 1054 C CA . VAL A 1 140 ? 4.742 3.886 3.979 1.00 62.94 140 VAL A CA 1
ATOM 1055 C C . VAL A 1 140 ? 3.968 4.468 2.789 1.00 62.94 140 VAL A C 1
ATOM 1057 O O . VAL A 1 140 ? 4.567 4.864 1.792 1.00 62.94 140 VAL A O 1
ATOM 1060 N N . VAL A 1 141 ? 2.634 4.550 2.863 1.00 61.53 141 VAL A N 1
ATOM 1061 C CA . VAL A 1 141 ? 1.801 5.019 1.742 1.00 61.53 141 VAL A CA 1
ATOM 1062 C C . VAL A 1 141 ? 1.588 6.541 1.808 1.00 61.53 141 VAL A C 1
ATOM 1064 O O . VAL A 1 141 ? 0.942 7.017 2.749 1.00 61.53 141 VAL A O 1
ATOM 1067 N N . PRO A 1 142 ? 2.028 7.315 0.792 1.00 73.50 142 PRO A N 1
ATOM 1068 C CA . PRO A 1 142 ? 1.832 8.760 0.744 1.00 73.50 142 PRO A CA 1
ATOM 1069 C C . PRO A 1 142 ? 0.352 9.171 0.887 1.00 73.50 142 PRO A C 1
ATOM 1071 O O . PRO A 1 142 ? -0.512 8.577 0.231 1.00 73.50 142 PRO A O 1
ATOM 1074 N N . PRO A 1 143 ? 0.029 10.235 1.651 1.00 72.38 143 PRO A N 1
ATOM 1075 C CA . PRO A 1 143 ? -1.354 10.673 1.882 1.00 72.38 143 PRO A CA 1
ATOM 1076 C C . PRO A 1 143 ? -2.164 10.928 0.602 1.00 72.38 143 PRO A C 1
ATOM 1078 O O . PRO A 1 143 ? -3.353 10.614 0.545 1.00 72.38 143 PRO A O 1
ATOM 1081 N N . ARG A 1 144 ? -1.518 11.443 -0.455 1.00 70.50 144 ARG A N 1
ATOM 1082 C CA . ARG A 1 144 ? -2.158 11.667 -1.764 1.00 70.50 144 ARG A CA 1
ATOM 1083 C C . ARG A 1 144 ? -2.626 10.370 -2.424 1.00 70.50 144 ARG A C 1
ATOM 1085 O O . ARG A 1 144 ? -3.732 10.335 -2.955 1.00 70.50 144 ARG A O 1
ATOM 1092 N N . LEU A 1 145 ? -1.824 9.307 -2.360 1.00 71.00 145 LEU A N 1
ATOM 1093 C CA . LEU A 1 145 ? -2.198 8.009 -2.924 1.00 71.00 145 LEU A CA 1
ATOM 1094 C C . LEU A 1 145 ? -3.333 7.363 -2.127 1.00 71.00 145 LEU A C 1
ATOM 1096 O O . LEU A 1 145 ? -4.261 6.831 -2.733 1.00 71.00 145 LEU A O 1
ATOM 1100 N N . LYS A 1 146 ? -3.334 7.497 -0.791 1.00 70.56 146 LYS A N 1
ATOM 1101 C CA . LYS A 1 146 ? -4.474 7.062 0.038 1.00 70.56 146 LYS A CA 1
ATOM 1102 C C . LYS A 1 146 ? -5.774 7.747 -0.385 1.00 70.56 146 LYS A C 1
ATOM 1104 O O . LYS A 1 146 ? -6.781 7.070 -0.571 1.00 70.56 146 LYS A O 1
ATOM 1109 N N . ALA A 1 147 ? -5.757 9.068 -0.567 1.00 73.31 147 ALA A N 1
ATOM 1110 C CA . ALA A 1 147 ? -6.944 9.817 -0.982 1.00 73.31 147 ALA A CA 1
ATOM 1111 C C . ALA A 1 147 ? -7.458 9.373 -2.365 1.00 73.31 147 ALA A C 1
ATOM 1113 O O . ALA A 1 147 ? -8.658 9.160 -2.535 1.00 73.31 147 ALA A O 1
ATOM 1114 N N . LEU A 1 148 ? -6.554 9.172 -3.330 1.00 75.44 148 LEU A N 1
ATOM 1115 C CA . LEU A 1 148 ? -6.906 8.674 -4.663 1.00 75.44 148 LEU A CA 1
ATOM 1116 C C . LEU A 1 148 ? -7.526 7.273 -4.611 1.00 75.44 148 LEU A C 1
ATOM 1118 O O . LEU A 1 148 ? -8.570 7.052 -5.220 1.00 75.44 148 LEU A O 1
ATOM 1122 N N . ALA A 1 149 ? -6.944 6.352 -3.841 1.00 76.06 149 ALA A N 1
ATOM 1123 C CA . ALA A 1 149 ? -7.476 4.998 -3.710 1.00 76.06 149 ALA A CA 1
ATOM 1124 C C . ALA A 1 149 ? -8.857 4.971 -3.044 1.00 76.06 149 ALA A C 1
ATOM 1126 O O . ALA A 1 149 ? -9.753 4.275 -3.516 1.00 76.06 149 ALA A O 1
ATOM 1127 N N . VAL A 1 150 ? -9.071 5.768 -1.990 1.00 75.31 150 VAL A N 1
ATOM 1128 C CA . VAL A 1 150 ? -10.391 5.885 -1.343 1.00 75.31 150 VAL A CA 1
ATOM 1129 C C . VAL A 1 150 ? -11.440 6.397 -2.334 1.00 75.31 150 VAL A C 1
ATOM 1131 O O . VAL A 1 150 ? -12.544 5.850 -2.399 1.00 75.31 150 VAL A O 1
ATOM 1134 N N . ASN A 1 151 ? -11.082 7.396 -3.144 1.00 77.50 151 ASN A N 1
ATOM 1135 C CA . ASN A 1 151 ? -11.972 7.950 -4.163 1.00 77.50 151 ASN A CA 1
ATOM 1136 C C . ASN A 1 151 ? -12.244 6.970 -5.313 1.00 77.50 151 ASN A C 1
ATOM 1138 O O . ASN A 1 151 ? -13.340 6.988 -5.864 1.00 77.50 151 ASN A O 1
ATOM 1142 N N . ALA A 1 152 ? -11.293 6.097 -5.653 1.00 77.00 152 ALA A N 1
ATOM 1143 C CA . ALA A 1 152 ? -11.461 5.076 -6.687 1.00 77.00 152 ALA A CA 1
ATOM 1144 C C . ALA A 1 152 ? -12.330 3.891 -6.223 1.00 77.00 152 ALA A C 1
ATOM 1146 O O . ALA A 1 152 ? -13.115 3.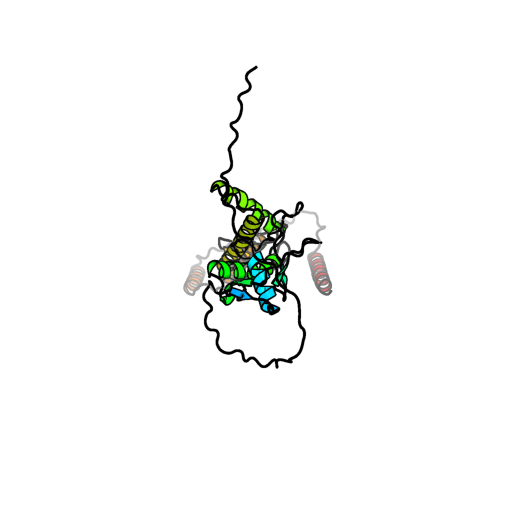348 -7.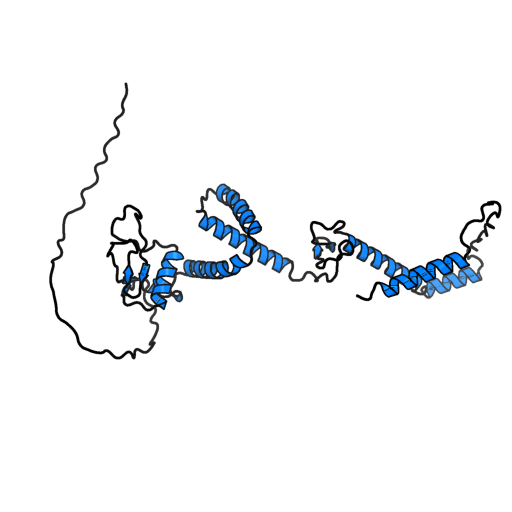000 1.00 77.00 152 ALA A O 1
ATOM 1147 N N . VAL A 1 153 ? -12.231 3.505 -4.946 1.00 80.50 153 VAL A N 1
ATOM 1148 C CA . VAL A 1 153 ? -12.983 2.373 -4.376 1.00 80.50 153 VAL A CA 1
ATOM 1149 C C . VAL A 1 153 ? -14.466 2.704 -4.178 1.00 80.50 153 VAL A C 1
ATOM 1151 O O . VAL A 1 153 ? -15.320 1.832 -4.343 1.00 80.50 153 VAL A O 1
ATOM 1154 N N . GLY A 1 154 ? -14.797 3.961 -3.866 1.00 75.81 154 GLY A N 1
ATOM 1155 C CA . GLY A 1 154 ? -16.178 4.401 -3.632 1.00 75.81 154 GLY A CA 1
ATOM 1156 C C . GLY A 1 154 ? -17.151 4.051 -4.772 1.00 75.81 154 GLY A C 1
ATOM 1157 O O . GLY A 1 154 ? -18.120 3.332 -4.518 1.00 75.81 154 GLY A O 1
ATOM 1158 N N . PRO A 1 155 ? -16.899 4.492 -6.019 1.00 80.81 155 PRO A N 1
ATOM 1159 C CA . PRO A 1 155 ? -17.748 4.178 -7.169 1.00 80.81 155 PRO A CA 1
ATOM 1160 C C . PRO A 1 155 ? -17.860 2.676 -7.466 1.00 80.81 155 PRO A C 1
ATOM 1162 O O . PRO A 1 155 ? -18.945 2.199 -7.792 1.00 80.81 155 PRO A O 1
ATOM 1165 N N . ALA A 1 156 ? -16.769 1.916 -7.311 1.00 73.62 156 ALA A N 1
ATOM 1166 C CA . ALA A 1 156 ? -16.754 0.475 -7.575 1.00 73.62 156 ALA A CA 1
ATOM 1167 C C . ALA A 1 156 ? -17.635 -0.316 -6.592 1.00 73.62 156 ALA A C 1
ATOM 1169 O O . ALA A 1 156 ? -18.348 -1.234 -6.998 1.00 73.62 156 ALA A O 1
ATOM 1170 N N . LEU A 1 157 ? -17.627 0.061 -5.309 1.00 77.12 157 LEU A N 1
ATOM 1171 C CA . LEU A 1 157 ? -18.499 -0.540 -4.294 1.00 77.12 157 LEU A CA 1
ATOM 1172 C C . LEU A 1 157 ? -19.958 -0.112 -4.471 1.00 77.12 157 LEU A C 1
ATOM 1174 O O . LEU A 1 157 ? -20.870 -0.932 -4.366 1.00 77.12 157 LEU A O 1
ATOM 1178 N N . GLN A 1 158 ? -20.183 1.158 -4.812 1.00 78.56 158 GLN A N 1
ATOM 1179 C CA . GLN A 1 158 ? -21.524 1.684 -5.052 1.00 78.56 158 GLN A CA 1
ATOM 1180 C C . GLN A 1 158 ? -22.195 1.014 -6.260 1.00 78.56 158 GLN A C 1
ATOM 1182 O O . GLN A 1 158 ? -23.385 0.709 -6.197 1.00 78.56 158 GLN A O 1
ATOM 1187 N N . ALA A 1 159 ? -21.437 0.705 -7.318 1.00 77.62 159 ALA A N 1
ATOM 1188 C CA . ALA A 1 159 ? -21.928 -0.053 -8.471 1.00 77.62 159 ALA A CA 1
ATOM 1189 C C . ALA A 1 159 ? -22.399 -1.476 -8.108 1.00 77.62 159 ALA A C 1
ATOM 1191 O O . ALA A 1 159 ? -23.220 -2.050 -8.820 1.00 77.62 159 ALA A O 1
ATOM 1192 N N . ARG A 1 160 ? -21.917 -2.035 -6.990 1.00 77.56 160 ARG A N 1
ATOM 1193 C CA . ARG A 1 160 ? -22.339 -3.341 -6.454 1.00 77.56 160 ARG A CA 1
ATOM 1194 C C . ARG A 1 160 ? -23.482 -3.243 -5.440 1.00 77.56 160 ARG A C 1
ATOM 1196 O O . ARG A 1 160 ? -23.888 -4.257 -4.886 1.00 77.56 160 ARG A O 1
ATOM 1203 N N . GLY A 1 161 ? -24.003 -2.040 -5.192 1.00 83.44 161 GLY A N 1
ATOM 1204 C CA . GLY A 1 161 ? -25.041 -1.803 -4.188 1.00 83.44 161 GLY A CA 1
ATOM 1205 C C . GLY A 1 161 ? -24.538 -1.887 -2.744 1.00 83.44 161 GLY A C 1
ATOM 1206 O O . GLY A 1 161 ? -25.345 -1.871 -1.816 1.00 83.44 161 GLY A O 1
ATOM 1207 N N . GLU A 1 162 ? -23.223 -1.949 -2.528 1.00 77.44 162 GLU A N 1
ATOM 1208 C CA . GLU A 1 162 ? -22.641 -2.096 -1.199 1.00 77.44 162 GLU A CA 1
ATOM 1209 C C . GLU A 1 162 ? -22.274 -0.735 -0.604 1.00 77.44 162 GLU A C 1
ATOM 1211 O O . GLU A 1 162 ? -21.349 -0.044 -1.040 1.00 77.44 162 GLU A O 1
ATOM 1216 N N . TRP A 1 163 ? -22.981 -0.351 0.458 1.00 78.75 163 TRP A N 1
ATOM 1217 C CA . TRP A 1 163 ? -22.630 0.812 1.265 1.00 78.75 163 TRP A CA 1
ATOM 1218 C C . TRP A 1 163 ? -21.753 0.391 2.440 1.00 78.75 163 TRP A C 1
ATOM 1220 O O . TRP A 1 163 ? -22.233 0.127 3.539 1.00 78.75 163 TRP A O 1
ATOM 1230 N N . LEU A 1 164 ? -20.439 0.364 2.222 1.00 78.38 164 LEU A N 1
ATOM 1231 C CA . LEU A 1 164 ? -19.485 0.175 3.315 1.00 78.38 164 LEU A CA 1
ATOM 1232 C C . LEU A 1 164 ? -19.352 1.453 4.154 1.00 78.38 164 LEU A C 1
ATOM 1234 O O . LEU A 1 164 ? -19.363 2.563 3.606 1.00 78.38 164 LEU A O 1
ATOM 1238 N N . ARG A 1 165 ? -19.172 1.300 5.473 1.00 79.62 165 ARG A N 1
ATOM 1239 C CA . ARG A 1 165 ? -18.802 2.406 6.373 1.00 79.62 165 ARG A CA 1
ATOM 1240 C C . ARG A 1 165 ? -17.475 3.026 5.921 1.00 79.62 165 ARG A C 1
ATOM 1242 O O . ARG A 1 165 ? -16.635 2.343 5.338 1.00 79.62 165 ARG A O 1
ATOM 1249 N N . LEU A 1 166 ? -17.268 4.314 6.208 1.00 78.19 166 LEU A N 1
ATOM 1250 C CA . LEU A 1 166 ? -16.064 5.048 5.789 1.00 78.19 166 LEU A CA 1
ATOM 1251 C C . LEU A 1 166 ? -14.766 4.351 6.229 1.00 78.19 166 LEU A C 1
ATOM 1253 O O . LEU A 1 166 ? -13.843 4.222 5.430 1.00 78.19 166 LEU A O 1
ATOM 1257 N N . THR A 1 167 ? -14.729 3.845 7.461 1.00 77.44 167 THR A N 1
ATOM 1258 C CA . THR A 1 167 ? -13.584 3.104 8.009 1.00 77.44 167 THR A CA 1
ATOM 1259 C C . THR A 1 167 ? -13.286 1.840 7.204 1.00 77.44 167 THR A C 1
ATOM 1261 O O . THR A 1 167 ? -12.140 1.584 6.845 1.00 77.44 167 THR A O 1
ATOM 1264 N N . THR A 1 168 ? -14.320 1.089 6.824 1.00 78.00 168 THR A N 1
ATOM 1265 C CA . THR A 1 168 ? -14.184 -0.094 5.969 1.00 78.00 168 THR A CA 1
ATOM 1266 C C . THR A 1 168 ? -13.701 0.277 4.565 1.00 78.00 168 THR A C 1
ATOM 1268 O O . THR A 1 168 ? -12.825 -0.392 4.027 1.00 78.00 168 THR A O 1
ATOM 1271 N N . ARG A 1 169 ? -14.193 1.378 3.975 1.00 78.12 169 ARG A N 1
ATOM 1272 C CA . ARG A 1 169 ? -13.705 1.860 2.665 1.00 78.12 169 ARG A CA 1
ATOM 1273 C C . ARG A 1 169 ? -12.223 2.226 2.706 1.00 78.12 169 ARG A C 1
ATOM 1275 O O . ARG A 1 169 ? -11.493 1.904 1.775 1.00 78.12 169 ARG A O 1
ATOM 1282 N N . GLN A 1 170 ? -11.777 2.877 3.779 1.00 78.81 170 GLN A N 1
ATOM 1283 C CA . GLN A 1 170 ? -10.366 3.213 3.983 1.00 78.81 170 GLN A CA 1
ATOM 1284 C C . GLN A 1 170 ? -9.496 1.958 4.113 1.00 78.81 170 GLN A C 1
ATOM 1286 O O . GLN A 1 170 ? -8.427 1.902 3.505 1.00 78.81 170 GLN A O 1
ATOM 1291 N N . ALA A 1 171 ? -9.970 0.942 4.843 1.00 77.88 171 ALA A N 1
ATOM 1292 C CA . ALA A 1 171 ? -9.290 -0.347 4.954 1.00 77.88 171 ALA A CA 1
ATOM 1293 C C . ALA A 1 171 ? -9.142 -1.030 3.585 1.00 77.88 171 ALA A C 1
ATOM 1295 O O . ALA A 1 171 ? -8.035 -1.401 3.198 1.00 77.88 171 ALA A O 1
ATOM 1296 N N . VAL A 1 172 ? -10.229 -1.102 2.808 1.00 79.75 172 VAL A N 1
ATOM 1297 C CA . VAL A 1 172 ? -10.213 -1.678 1.454 1.00 79.75 172 VAL A CA 1
ATOM 1298 C C . VAL A 1 172 ? -9.271 -0.903 0.530 1.00 79.75 172 VAL A C 1
ATOM 1300 O O . VAL A 1 172 ? -8.463 -1.510 -0.162 1.00 79.75 172 VAL A O 1
ATOM 1303 N N . ALA A 1 173 ? -9.320 0.431 0.535 1.00 77.25 173 ALA A N 1
ATOM 1304 C CA . ALA A 1 173 ? -8.478 1.257 -0.330 1.00 77.25 173 ALA A CA 1
ATOM 1305 C C . ALA A 1 173 ? -6.980 1.055 -0.079 1.00 77.25 173 ALA A C 1
ATOM 1307 O O . ALA A 1 173 ? -6.199 0.936 -1.021 1.00 77.25 173 ALA A O 1
ATOM 1308 N N . VAL A 1 174 ? -6.570 0.994 1.186 1.00 78.81 174 VAL A N 1
ATOM 1309 C CA . VAL A 1 174 ? -5.165 0.748 1.519 1.00 78.81 174 VAL A CA 1
ATOM 1310 C C . VAL A 1 174 ? -4.779 -0.704 1.216 1.00 78.81 174 VAL A C 1
ATOM 1312 O O . VAL A 1 174 ? -3.694 -0.914 0.685 1.00 78.81 174 VAL A O 1
ATOM 1315 N N . ALA A 1 175 ? -5.656 -1.688 1.452 1.00 78.19 175 ALA A N 1
ATOM 1316 C CA . ALA A 1 175 ? -5.396 -3.077 1.063 1.00 78.19 175 ALA A CA 1
ATOM 1317 C C . ALA A 1 175 ? -5.181 -3.217 -0.457 1.00 78.19 175 ALA A C 1
ATOM 1319 O O . ALA A 1 175 ? -4.238 -3.877 -0.887 1.00 78.19 175 ALA A O 1
ATOM 1320 N N . VAL A 1 176 ? -5.990 -2.525 -1.268 1.00 80.94 176 VAL A N 1
ATOM 1321 C CA . VAL A 1 176 ? -5.815 -2.461 -2.729 1.00 80.94 176 VAL A CA 1
ATOM 1322 C C . VAL A 1 176 ? -4.472 -1.831 -3.097 1.00 80.94 176 VAL A C 1
ATOM 1324 O O . VAL A 1 176 ? -3.763 -2.377 -3.934 1.00 80.94 176 VAL A O 1
ATOM 1327 N N . LEU A 1 177 ? -4.077 -0.723 -2.462 1.00 79.31 177 LEU A N 1
ATOM 1328 C CA . LEU A 1 177 ? -2.773 -0.101 -2.725 1.00 79.31 177 LEU A CA 1
ATOM 1329 C C . LEU A 1 177 ? -1.598 -1.024 -2.387 1.00 79.31 177 LEU A C 1
ATOM 1331 O O . LEU A 1 177 ? -0.623 -1.057 -3.135 1.00 79.31 177 LEU A O 1
ATOM 1335 N N . VAL A 1 178 ? -1.683 -1.767 -1.280 1.00 79.69 178 VAL A N 1
ATOM 1336 C CA . VAL A 1 178 ? -0.658 -2.749 -0.895 1.00 79.69 178 VAL A CA 1
ATOM 1337 C C . VAL A 1 178 ? -0.578 -3.872 -1.930 1.00 79.69 178 VAL A C 1
ATOM 1339 O O . VAL A 1 178 ? 0.522 -4.202 -2.368 1.00 79.69 178 VAL A O 1
ATOM 1342 N N . ALA A 1 179 ? -1.720 -4.402 -2.376 1.00 77.00 179 ALA A N 1
ATOM 1343 C CA . ALA A 1 179 ? -1.766 -5.441 -3.404 1.00 77.00 179 ALA A CA 1
ATOM 1344 C C . ALA A 1 179 ? -1.187 -4.956 -4.743 1.00 77.00 179 ALA A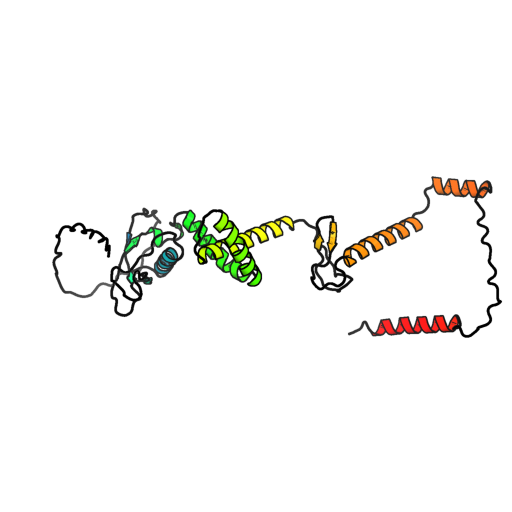 C 1
ATOM 1346 O O . ALA A 1 179 ? -0.305 -5.606 -5.295 1.00 77.00 179 ALA A O 1
ATOM 1347 N N . VAL A 1 180 ? -1.599 -3.775 -5.216 1.00 78.94 180 VAL A N 1
ATOM 1348 C CA . VAL A 1 180 ? -1.084 -3.179 -6.461 1.00 78.94 180 VAL A CA 1
ATOM 1349 C C . VAL A 1 180 ? 0.420 -2.924 -6.371 1.00 78.94 180 VAL A C 1
ATOM 1351 O O . VAL A 1 180 ? 1.143 -3.192 -7.326 1.00 78.94 180 VAL A O 1
ATOM 1354 N N . LYS A 1 181 ? 0.920 -2.438 -5.227 1.00 82.25 181 LYS A N 1
ATOM 1355 C CA . LYS A 1 181 ? 2.362 -2.262 -5.017 1.00 82.25 181 LYS A CA 1
ATOM 1356 C C . LYS A 1 181 ? 3.100 -3.601 -5.085 1.00 82.25 181 LYS A C 1
ATOM 1358 O O . LYS A 1 181 ? 4.125 -3.674 -5.750 1.00 82.25 181 LYS A O 1
ATOM 1363 N N . ALA A 1 182 ? 2.586 -4.641 -4.430 1.00 77.19 182 ALA A N 1
ATOM 1364 C CA . ALA A 1 182 ? 3.201 -5.965 -4.448 1.00 77.19 182 ALA A CA 1
ATOM 1365 C C . ALA A 1 182 ? 3.210 -6.580 -5.859 1.00 77.19 182 ALA A C 1
ATOM 1367 O O . ALA A 1 182 ? 4.217 -7.161 -6.261 1.00 77.19 182 ALA A O 1
ATOM 1368 N N . GLU A 1 183 ? 2.126 -6.419 -6.625 1.00 75.12 183 GLU A N 1
ATOM 1369 C CA . GLU A 1 183 ? 2.058 -6.840 -8.029 1.00 75.12 183 GLU A CA 1
ATOM 1370 C C . GLU A 1 183 ? 3.035 -6.056 -8.906 1.00 75.12 183 GLU A C 1
ATOM 1372 O O . GLU A 1 183 ? 3.744 -6.663 -9.705 1.00 75.12 183 GLU A O 1
ATOM 1377 N N . LEU A 1 184 ? 3.133 -4.735 -8.725 1.00 73.75 184 LEU A N 1
ATOM 1378 C CA . LEU A 1 184 ? 4.096 -3.901 -9.444 1.00 73.75 184 LEU A CA 1
ATOM 1379 C C . LEU A 1 184 ? 5.532 -4.320 -9.119 1.00 73.75 184 LEU A C 1
ATOM 1381 O O . LEU A 1 184 ? 6.325 -4.539 -10.027 1.00 73.75 184 LEU A O 1
ATOM 1385 N N . GLU A 1 185 ? 5.861 -4.494 -7.838 1.00 79.44 185 GLU A N 1
ATOM 1386 C CA . GLU A 1 185 ? 7.177 -4.968 -7.410 1.00 79.44 185 GLU A CA 1
ATOM 1387 C C . GLU A 1 185 ? 7.486 -6.348 -7.996 1.00 79.44 185 GLU A C 1
ATOM 1389 O O . GLU A 1 185 ? 8.585 -6.557 -8.503 1.00 79.44 185 GLU A O 1
ATOM 1394 N N . ALA A 1 186 ? 6.527 -7.277 -7.983 1.00 76.12 186 ALA A N 1
ATOM 1395 C CA . ALA A 1 186 ? 6.683 -8.597 -8.587 1.00 76.12 186 ALA A CA 1
ATOM 1396 C C . ALA A 1 186 ? 6.869 -8.524 -10.111 1.00 76.12 186 ALA A C 1
ATOM 1398 O O . ALA A 1 186 ? 7.733 -9.219 -10.637 1.00 76.12 186 ALA A O 1
ATOM 1399 N N . ALA A 1 187 ? 6.123 -7.660 -10.803 1.00 71.94 187 ALA A N 1
ATOM 1400 C CA . ALA A 1 187 ? 6.263 -7.429 -12.239 1.00 71.94 187 ALA A CA 1
ATOM 1401 C C . ALA A 1 187 ? 7.621 -6.801 -12.590 1.00 71.94 187 ALA A C 1
ATOM 1403 O O . ALA A 1 187 ? 8.215 -7.133 -13.612 1.00 71.94 187 ALA A O 1
ATOM 1404 N N . THR A 1 188 ? 8.148 -5.938 -11.717 1.00 69.94 188 THR A N 1
ATOM 1405 C CA . THR A 1 188 ? 9.487 -5.351 -11.880 1.00 69.94 188 THR A CA 1
ATOM 1406 C C . THR A 1 188 ? 10.621 -6.283 -11.448 1.00 69.94 188 THR A C 1
ATOM 1408 O O . THR A 1 188 ? 11.770 -6.068 -11.831 1.00 69.94 188 THR A O 1
ATOM 1411 N N . ARG A 1 189 ? 10.330 -7.342 -10.678 1.00 76.69 189 ARG A N 1
ATOM 1412 C CA . ARG A 1 189 ? 11.325 -8.285 -10.152 1.00 76.69 189 ARG A CA 1
ATOM 1413 C C . ARG A 1 189 ? 11.829 -9.185 -11.279 1.00 76.69 189 ARG A C 1
ATOM 1415 O O . ARG A 1 189 ? 11.273 -10.244 -11.546 1.00 76.69 189 ARG A O 1
ATOM 1422 N N . GLY A 1 190 ? 12.906 -8.755 -11.926 1.00 73.31 190 GLY A N 1
ATOM 1423 C CA . GLY A 1 190 ? 13.518 -9.449 -13.063 1.00 73.31 190 GLY A CA 1
ATOM 1424 C C . GLY A 1 190 ? 13.696 -8.567 -14.294 1.00 73.31 190 GLY A C 1
ATOM 1425 O O . GLY A 1 190 ? 14.377 -8.984 -15.230 1.00 73.31 190 GLY A O 1
ATOM 1426 N N . LEU A 1 191 ? 13.151 -7.346 -14.289 1.00 71.81 191 LEU A N 1
ATOM 1427 C CA . LEU A 1 191 ? 13.587 -6.336 -15.243 1.00 71.81 191 LEU A CA 1
ATOM 1428 C C . LEU A 1 191 ? 15.029 -5.941 -14.884 1.00 71.81 191 LEU A C 1
ATOM 1430 O O . LEU A 1 191 ? 15.328 -5.760 -13.702 1.00 71.81 191 LEU A O 1
ATOM 1434 N N . PRO A 1 192 ? 15.945 -5.862 -15.863 1.00 76.69 192 PRO A N 1
ATOM 1435 C CA . PRO A 1 192 ? 17.307 -5.433 -15.589 1.00 76.69 192 PRO A CA 1
ATOM 1436 C C . PRO A 1 192 ? 17.283 -4.010 -15.026 1.00 76.69 192 PRO A C 1
ATOM 1438 O O . PRO A 1 192 ? 16.674 -3.118 -15.618 1.00 76.69 192 PRO A O 1
ATOM 1441 N N . ASP A 1 193 ? 17.959 -3.800 -13.895 1.00 73.94 193 ASP A N 1
ATOM 1442 C CA . ASP A 1 193 ? 18.150 -2.462 -13.344 1.00 73.94 193 ASP A CA 1
ATOM 1443 C C . ASP A 1 193 ? 18.893 -1.604 -14.369 1.00 73.94 193 ASP A C 1
ATOM 1445 O O . ASP A 1 193 ? 20.047 -1.870 -14.725 1.00 73.94 193 ASP A O 1
ATOM 1449 N N . VAL A 1 194 ? 18.233 -0.551 -14.850 1.00 84.94 194 VAL A N 1
ATOM 1450 C CA . VAL A 1 194 ? 18.860 0.413 -15.750 1.00 84.94 194 VAL A CA 1
ATOM 1451 C C . VAL A 1 194 ? 19.658 1.401 -14.905 1.00 84.94 194 VAL A C 1
ATOM 1453 O O . VAL A 1 194 ? 19.166 2.441 -14.465 1.00 84.94 194 VAL A O 1
ATOM 1456 N N . ALA A 1 195 ? 20.915 1.057 -14.641 1.00 86.62 195 ALA A N 1
ATOM 1457 C CA . ALA A 1 195 ? 21.837 1.941 -13.942 1.00 86.62 195 ALA A CA 1
ATOM 1458 C C . ALA A 1 195 ? 22.241 3.126 -14.838 1.00 86.62 195 ALA A C 1
ATOM 1460 O O . ALA A 1 195 ? 22.635 2.945 -15.989 1.00 86.62 195 ALA A O 1
ATOM 1461 N N . GLY A 1 196 ? 22.189 4.349 -14.304 1.00 92.12 196 GLY A N 1
ATOM 1462 C CA . GLY A 1 196 ? 22.640 5.542 -15.021 1.00 92.12 196 GLY A CA 1
ATOM 1463 C C . GLY A 1 196 ? 21.984 6.843 -14.564 1.00 92.12 196 GLY A C 1
ATOM 1464 O O . GLY A 1 196 ? 21.202 6.880 -13.610 1.00 92.12 196 GLY A O 1
ATOM 1465 N N . LYS A 1 197 ? 22.335 7.926 -15.264 1.00 96.06 197 LYS A N 1
ATOM 1466 C CA . LYS A 1 197 ? 21.720 9.253 -15.137 1.00 96.06 197 LYS A CA 1
ATOM 1467 C C . LYS A 1 197 ? 21.073 9.629 -16.466 1.00 96.06 197 LYS A C 1
ATOM 1469 O O . LYS A 1 197 ? 21.624 9.318 -17.519 1.00 96.06 197 LYS A O 1
ATOM 1474 N N . CYS A 1 198 ? 19.936 10.315 -16.418 1.00 96.31 198 CYS A N 1
ATOM 1475 C CA . CYS A 1 198 ? 19.309 10.874 -17.614 1.00 96.31 198 CYS A CA 1
ATOM 1476 C C . CYS A 1 198 ? 20.228 11.942 -18.240 1.00 96.31 198 CYS A C 1
ATOM 1478 O O . CYS A 1 198 ? 20.628 12.857 -17.522 1.00 96.31 198 CYS A O 1
ATOM 1480 N N . PRO A 1 199 ? 20.557 11.885 -19.542 1.00 96.25 199 PRO A N 1
ATOM 1481 C CA . PRO A 1 199 ? 21.426 12.884 -20.167 1.00 96.25 199 PRO A CA 1
ATOM 1482 C C . PRO A 1 199 ? 20.774 14.272 -20.257 1.00 96.25 199 PRO A C 1
ATOM 1484 O O . PRO A 1 199 ? 21.488 15.269 -20.235 1.00 96.25 199 PRO A O 1
ATOM 1487 N N . ALA A 1 200 ? 19.439 14.358 -20.276 1.00 96.94 200 ALA A N 1
ATOM 1488 C CA . ALA A 1 200 ? 18.727 15.634 -20.354 1.00 96.94 200 ALA A CA 1
ATOM 1489 C C . ALA A 1 200 ? 18.690 16.400 -19.020 1.00 96.94 200 ALA A C 1
ATOM 1491 O O . ALA A 1 200 ? 18.828 17.619 -19.004 1.00 96.94 200 ALA A O 1
ATOM 1492 N N . CYS A 1 201 ? 18.489 15.712 -17.889 1.00 96.69 201 CYS A N 1
ATOM 1493 C CA . CYS A 1 201 ? 18.333 16.368 -16.579 1.00 96.69 201 CYS A CA 1
ATOM 1494 C C . CYS A 1 201 ? 19.351 15.941 -15.511 1.00 96.69 201 CYS A C 1
ATOM 1496 O O . CYS A 1 201 ? 19.295 16.433 -14.384 1.00 96.69 201 CYS A O 1
ATOM 1498 N N . LEU A 1 202 ? 20.257 15.014 -15.835 1.00 96.12 202 LEU A N 1
ATOM 1499 C CA . LEU A 1 202 ? 21.335 14.488 -14.983 1.00 96.12 202 LEU A CA 1
ATOM 1500 C C . LEU A 1 202 ? 20.889 13.800 -13.680 1.00 96.12 202 LEU A C 1
ATOM 1502 O O . LEU A 1 202 ? 21.731 13.413 -12.864 1.00 96.12 202 LEU A O 1
ATOM 1506 N N . ARG A 1 203 ? 19.583 13.603 -13.474 1.00 94.56 203 ARG A N 1
ATOM 1507 C CA . ARG A 1 203 ? 19.047 12.877 -12.315 1.00 94.56 203 ARG A CA 1
ATOM 1508 C C . ARG A 1 203 ? 19.237 11.371 -12.485 1.00 94.56 203 ARG A C 1
ATOM 1510 O O . ARG A 1 203 ? 19.239 10.849 -13.600 1.00 94.56 203 ARG A O 1
ATOM 1517 N N . SER A 1 204 ? 19.421 10.687 -11.361 1.00 92.50 204 SER A N 1
ATOM 1518 C CA . SER A 1 204 ? 19.491 9.229 -11.290 1.00 92.50 204 SER A CA 1
ATOM 1519 C C . SER A 1 204 ? 18.103 8.593 -11.353 1.00 92.50 204 SER A C 1
ATOM 1521 O O . SER A 1 204 ? 17.091 9.233 -11.059 1.00 92.50 204 SER A O 1
ATOM 1523 N N . GLY A 1 205 ? 18.091 7.306 -11.696 1.00 87.12 205 GLY A N 1
ATOM 1524 C CA . GLY A 1 205 ? 16.876 6.522 -11.869 1.00 87.12 205 GLY A CA 1
ATOM 1525 C C . GLY A 1 205 ? 16.431 6.610 -13.316 1.00 87.12 205 GLY A C 1
ATOM 1526 O O . GLY A 1 205 ? 15.760 7.557 -13.698 1.00 87.12 205 GLY A O 1
ATOM 1527 N N . LEU A 1 206 ? 16.853 5.643 -14.119 1.00 93.12 206 LEU A N 1
ATOM 1528 C CA . LEU A 1 206 ? 16.268 5.356 -15.421 1.00 93.12 206 LEU A CA 1
ATOM 1529 C C . LEU A 1 206 ? 15.423 4.095 -15.258 1.00 93.12 206 LEU A C 1
ATOM 1531 O O . LEU A 1 206 ? 15.721 3.268 -14.395 1.00 93.12 206 LEU A O 1
ATOM 1535 N N . PHE A 1 207 ? 14.377 3.941 -16.061 1.00 90.94 207 PHE A N 1
ATOM 1536 C CA . PHE A 1 207 ? 13.613 2.697 -16.076 1.00 90.94 207 PHE A CA 1
ATOM 1537 C C . PHE A 1 207 ? 13.389 2.207 -17.501 1.00 90.94 207 PHE A C 1
ATOM 1539 O O . PHE A 1 207 ? 13.362 2.995 -18.449 1.00 90.94 207 PHE A O 1
ATOM 1546 N N . LEU A 1 208 ? 13.259 0.888 -17.632 1.00 91.50 208 LEU A N 1
ATOM 1547 C CA . LEU A 1 208 ? 12.915 0.223 -18.878 1.00 91.50 208 LEU A CA 1
ATOM 1548 C C . LEU A 1 208 ? 11.389 0.213 -19.008 1.00 91.50 208 LEU A C 1
ATOM 1550 O O . LEU A 1 208 ? 10.707 -0.445 -18.225 1.00 91.50 208 LEU A O 1
ATOM 1554 N N . GLY A 1 209 ? 10.860 0.987 -19.949 1.00 86.75 209 GLY A N 1
ATOM 1555 C CA . GLY A 1 209 ? 9.438 1.004 -20.270 1.00 86.75 209 GLY A CA 1
ATOM 1556 C C . GLY A 1 209 ? 9.011 -0.207 -21.099 1.00 86.75 209 GLY A C 1
ATOM 1557 O O . GLY A 1 209 ? 9.834 -0.909 -21.698 1.00 86.75 209 GLY A O 1
ATOM 1558 N N . ASP A 1 210 ? 7.697 -0.416 -21.172 1.00 79.00 210 ASP A N 1
ATOM 1559 C CA . ASP A 1 210 ? 7.098 -1.426 -22.041 1.00 79.00 210 ASP A CA 1
ATOM 1560 C C . ASP A 1 210 ? 7.487 -1.145 -23.501 1.00 79.00 210 ASP A C 1
ATOM 1562 O O . ASP A 1 210 ? 7.263 -0.055 -24.027 1.00 79.00 210 ASP A O 1
ATOM 1566 N N . GLY A 1 211 ? 8.130 -2.120 -24.147 1.00 86.12 211 GLY A N 1
ATOM 1567 C CA . GLY A 1 211 ? 8.707 -1.969 -25.490 1.00 86.12 211 GLY A CA 1
ATOM 1568 C C . GLY A 1 211 ? 10.234 -1.860 -25.527 1.00 86.12 211 GLY A C 1
ATOM 1569 O O . GLY A 1 211 ? 10.799 -1.815 -26.614 1.00 86.12 211 GLY A O 1
ATOM 1570 N N . GLY A 1 212 ? 10.912 -1.877 -24.374 1.00 89.06 212 GLY A N 1
ATOM 1571 C CA . GLY A 1 212 ? 12.379 -1.925 -24.310 1.00 89.06 212 GLY A CA 1
ATOM 1572 C C . GLY A 1 212 ? 13.069 -0.560 -24.400 1.00 89.06 212 GLY A C 1
ATOM 1573 O O . GLY A 1 212 ? 14.287 -0.495 -24.556 1.00 89.06 212 GLY A O 1
ATOM 1574 N N . TYR A 1 213 ? 12.310 0.529 -24.276 1.00 92.94 213 TYR A N 1
ATOM 1575 C CA . TYR A 1 213 ? 12.828 1.895 -24.273 1.00 92.94 213 TYR A CA 1
ATOM 1576 C C . TYR A 1 213 ? 13.275 2.304 -22.870 1.00 92.94 213 TYR A C 1
ATOM 1578 O O . TYR A 1 213 ? 12.599 2.015 -21.885 1.00 92.94 213 TYR A O 1
ATOM 1586 N N . VAL A 1 214 ? 14.401 3.007 -22.766 1.00 94.62 214 VAL A N 1
ATOM 1587 C CA . VAL A 1 214 ? 14.894 3.553 -21.495 1.00 94.62 214 VAL A CA 1
ATOM 1588 C C . VAL A 1 214 ? 14.428 4.998 -21.355 1.00 94.62 214 VAL A C 1
ATOM 1590 O O . VAL A 1 214 ? 14.741 5.823 -22.209 1.00 94.62 214 VAL A O 1
ATOM 1593 N N . THR A 1 215 ? 13.726 5.327 -20.270 1.00 94.69 215 THR A N 1
ATOM 1594 C CA . THR A 1 215 ? 13.161 6.671 -20.068 1.00 94.69 215 THR A CA 1
ATOM 1595 C C . THR A 1 215 ? 13.449 7.236 -18.674 1.00 94.69 215 THR A C 1
ATOM 1597 O O . THR A 1 215 ? 13.687 6.507 -17.703 1.00 94.69 215 THR A O 1
ATOM 1600 N N . CYS A 1 216 ? 13.427 8.565 -18.575 1.00 94.62 216 CYS A N 1
ATOM 1601 C CA . CYS A 1 216 ? 13.525 9.293 -17.316 1.00 94.62 216 CYS A CA 1
ATOM 1602 C C . CYS A 1 216 ? 12.172 9.277 -16.568 1.00 94.62 216 CYS A C 1
ATOM 1604 O O . CYS A 1 216 ? 11.155 9.644 -17.153 1.00 94.62 216 CYS A O 1
ATOM 1606 N N . PRO A 1 217 ? 12.124 8.920 -15.270 1.00 93.81 217 PRO A N 1
ATOM 1607 C CA . PRO A 1 217 ? 10.904 8.919 -14.457 1.00 93.81 217 PRO A CA 1
ATOM 1608 C C . PRO A 1 217 ? 10.503 10.310 -13.955 1.00 93.81 217 PRO A C 1
ATOM 1610 O O . PRO A 1 217 ? 9.510 10.456 -13.246 1.00 93.81 217 PRO A O 1
ATOM 1613 N N . GLN A 1 218 ? 11.299 11.337 -14.243 1.00 95.12 218 GLN A N 1
ATOM 1614 C CA . GLN A 1 218 ? 11.087 12.676 -13.710 1.00 95.12 218 GLN A CA 1
ATOM 1615 C C . GLN A 1 218 ? 10.042 13.402 -14.554 1.00 95.12 218 GLN A C 1
ATOM 1617 O O . GLN A 1 218 ? 10.283 13.679 -15.724 1.00 95.12 218 GLN A O 1
ATOM 1622 N N . VAL A 1 219 ? 8.907 13.741 -13.937 1.00 93.50 219 VAL A N 1
ATOM 1623 C CA . VAL A 1 219 ? 7.771 14.410 -14.601 1.00 93.50 219 VAL A CA 1
ATOM 1624 C C . VAL A 1 219 ? 8.177 15.741 -15.247 1.00 93.50 219 VAL A C 1
ATOM 1626 O O . VAL A 1 219 ? 7.681 16.071 -16.315 1.00 93.50 219 VAL A O 1
ATOM 1629 N N . ASP A 1 220 ? 9.126 16.461 -14.642 1.00 94.81 220 ASP A N 1
ATOM 1630 C CA . ASP A 1 220 ? 9.613 17.759 -15.133 1.00 94.81 220 ASP A CA 1
ATOM 1631 C C . ASP A 1 220 ? 10.855 17.639 -16.040 1.00 94.81 220 ASP A C 1
ATOM 1633 O O . ASP A 1 220 ? 11.593 18.608 -16.230 1.00 94.81 220 ASP A O 1
ATOM 1637 N N . CYS A 1 221 ? 11.166 16.442 -16.549 1.00 95.69 221 CYS A N 1
ATOM 1638 C CA . CYS A 1 221 ? 12.281 16.267 -17.475 1.00 95.69 221 CYS A CA 1
ATOM 1639 C C . CYS A 1 221 ? 11.943 16.927 -18.825 1.00 95.69 221 CYS A C 1
ATOM 1641 O O . CYS A 1 221 ? 10.897 16.609 -19.389 1.00 95.69 221 CYS A O 1
ATOM 1643 N N . PRO A 1 222 ? 12.808 17.806 -19.370 1.00 97.06 222 PRO A N 1
ATOM 1644 C CA . PRO A 1 222 ? 12.542 18.452 -20.657 1.00 97.06 222 PRO A CA 1
ATOM 1645 C C . PRO A 1 222 ? 12.573 17.459 -21.825 1.00 97.06 222 PRO A C 1
ATOM 1647 O O . PRO A 1 222 ? 11.962 17.717 -22.856 1.00 97.06 222 PRO A O 1
ATOM 1650 N N . ASP A 1 223 ? 13.278 16.339 -21.648 1.00 96.94 223 ASP A N 1
ATOM 1651 C CA . ASP A 1 223 ? 13.388 15.269 -22.629 1.00 96.94 223 ASP A CA 1
ATOM 1652 C C . ASP A 1 223 ? 13.544 13.910 -21.913 1.00 96.94 223 ASP A C 1
ATOM 1654 O O . ASP A 1 223 ? 14.657 13.502 -21.555 1.00 96.94 223 ASP A O 1
ATOM 1658 N N . PRO A 1 224 ? 12.429 13.211 -21.633 1.00 94.75 224 PRO A N 1
ATOM 1659 C CA . PRO A 1 224 ? 12.469 11.930 -20.941 1.00 94.75 224 PRO A CA 1
ATOM 1660 C C . PRO A 1 224 ? 13.040 10.791 -21.803 1.00 94.75 224 PRO A C 1
ATOM 1662 O O . PRO A 1 224 ? 13.462 9.784 -21.229 1.00 94.75 224 PRO A O 1
ATOM 1665 N N . THR A 1 225 ? 13.104 10.946 -23.132 1.00 95.50 225 THR A N 1
ATOM 1666 C CA . THR A 1 225 ? 13.573 9.920 -24.082 1.00 95.50 225 THR A CA 1
ATOM 1667 C C . THR A 1 225 ? 15.057 10.026 -24.421 1.00 95.50 225 THR A C 1
ATOM 1669 O O . THR A 1 225 ? 15.628 9.039 -24.877 1.00 95.50 225 THR A O 1
ATOM 1672 N N . ALA A 1 226 ? 15.718 11.139 -24.085 1.00 95.75 226 ALA A N 1
ATOM 1673 C CA . ALA A 1 226 ? 17.140 11.372 -24.367 1.00 95.75 226 ALA A CA 1
ATOM 1674 C C . ALA A 1 226 ? 18.087 10.225 -23.956 1.00 95.75 226 ALA A C 1
ATOM 1676 O O . ALA A 1 226 ? 19.150 10.040 -24.543 1.00 95.75 226 ALA A O 1
ATOM 1677 N N . ALA A 1 227 ? 17.737 9.455 -22.917 1.00 95.44 227 ALA A N 1
ATOM 1678 C CA . ALA A 1 227 ? 18.521 8.290 -22.511 1.00 95.44 227 ALA A CA 1
ATOM 1679 C C . ALA A 1 227 ? 18.496 7.168 -23.563 1.00 95.44 227 ALA A C 1
ATOM 1681 O O . ALA A 1 227 ? 19.537 6.572 -23.828 1.00 95.44 227 ALA A O 1
ATOM 1682 N N . HIS A 1 228 ? 17.334 6.884 -24.154 1.00 95.62 228 HIS A N 1
ATOM 1683 C CA . HIS A 1 228 ? 17.200 5.909 -25.232 1.00 95.62 228 HIS A CA 1
ATOM 1684 C C . HIS A 1 228 ? 17.919 6.385 -26.497 1.00 95.62 228 HIS A C 1
ATOM 1686 O O . HIS A 1 228 ? 18.728 5.636 -27.040 1.00 95.62 228 HIS A O 1
ATOM 1692 N N . ASP A 1 229 ? 17.719 7.644 -26.886 1.00 94.88 229 ASP A N 1
ATOM 1693 C CA . ASP A 1 229 ? 18.351 8.222 -28.078 1.00 94.88 229 ASP A CA 1
ATOM 1694 C C . ASP A 1 229 ? 19.883 8.159 -27.981 1.00 94.88 229 ASP A C 1
ATOM 1696 O O . ASP A 1 229 ? 20.560 7.731 -28.914 1.00 94.88 229 ASP A O 1
ATOM 1700 N N . ALA A 1 230 ? 20.443 8.470 -26.805 1.00 92.75 230 ALA A N 1
ATOM 1701 C CA . ALA A 1 230 ? 21.879 8.355 -26.555 1.00 92.75 230 ALA A CA 1
ATOM 1702 C C . ALA A 1 230 ? 22.393 6.903 -26.633 1.00 92.75 230 ALA A C 1
ATOM 1704 O O . ALA A 1 230 ? 23.542 6.668 -27.019 1.00 92.75 230 ALA A O 1
ATOM 1705 N N . ILE A 1 231 ? 21.574 5.914 -26.253 1.00 92.00 231 ILE A N 1
ATOM 1706 C CA . ILE A 1 231 ? 21.918 4.490 -26.387 1.00 92.00 231 ILE A CA 1
ATOM 1707 C C . ILE A 1 231 ? 21.938 4.092 -27.866 1.00 92.00 231 ILE A C 1
ATOM 1709 O O . ILE A 1 231 ? 22.892 3.434 -28.292 1.00 92.00 231 ILE A O 1
ATOM 1713 N N . GLU A 1 232 ? 20.935 4.499 -28.648 1.00 92.94 232 GLU A N 1
ATOM 1714 C CA . GLU A 1 232 ? 20.872 4.217 -30.087 1.00 92.94 232 GLU A CA 1
ATOM 1715 C C . GLU A 1 232 ? 22.012 4.894 -30.852 1.00 92.94 232 GLU A C 1
ATOM 1717 O O . GLU A 1 232 ? 22.697 4.241 -31.644 1.00 92.94 232 GLU A O 1
ATOM 1722 N N . GLU A 1 233 ? 22.284 6.169 -30.565 1.00 93.44 233 GLU A N 1
ATOM 1723 C CA . GLU A 1 233 ? 23.386 6.917 -31.172 1.00 93.44 233 GLU A CA 1
ATOM 1724 C C . GLU A 1 233 ? 24.730 6.240 -30.883 1.00 93.44 233 GLU A C 1
ATOM 1726 O O . GLU A 1 233 ? 25.532 6.003 -31.792 1.00 93.44 233 GLU A O 1
ATOM 1731 N N . ARG A 1 234 ? 24.960 5.836 -29.627 1.00 92.19 234 ARG A N 1
ATOM 1732 C CA . ARG A 1 234 ? 26.181 5.122 -29.242 1.00 92.19 234 ARG A CA 1
ATOM 1733 C C . ARG A 1 234 ? 26.290 3.757 -29.916 1.00 92.19 234 ARG A C 1
ATOM 1735 O O . ARG A 1 234 ? 27.386 3.363 -30.314 1.00 92.19 234 ARG A O 1
ATOM 1742 N N . ALA A 1 235 ? 25.183 3.027 -30.045 1.00 91.31 235 ALA A N 1
ATOM 1743 C CA . ALA A 1 235 ? 25.158 1.758 -30.764 1.00 91.31 235 ALA A CA 1
ATOM 1744 C C . ALA A 1 235 ? 25.495 1.954 -32.252 1.00 91.31 235 ALA A C 1
ATOM 1746 O O . ALA A 1 235 ? 26.296 1.192 -32.799 1.00 91.31 235 ALA A O 1
ATOM 1747 N N . GLY A 1 236 ? 24.963 3.007 -32.880 1.00 92.88 236 GLY A N 1
ATOM 1748 C CA . GLY A 1 236 ? 25.286 3.396 -34.252 1.00 92.88 236 GLY A CA 1
ATOM 1749 C C . GLY A 1 236 ? 26.763 3.754 -34.436 1.00 92.88 236 GLY A C 1
ATOM 1750 O O . GLY A 1 236 ? 27.406 3.239 -35.352 1.00 92.88 236 GLY A O 1
ATOM 1751 N N . ALA A 1 237 ? 27.324 4.562 -33.532 1.00 90.94 237 ALA A N 1
ATOM 1752 C CA . ALA A 1 237 ? 28.744 4.916 -33.542 1.00 90.94 237 ALA A CA 1
ATOM 1753 C C . ALA A 1 237 ? 29.643 3.675 -33.402 1.00 90.94 237 ALA A C 1
ATOM 1755 O O . ALA A 1 237 ? 30.554 3.475 -34.204 1.00 90.94 237 ALA A O 1
ATOM 1756 N N . ASN A 1 238 ? 29.330 2.783 -32.457 1.00 90.50 238 ASN A N 1
ATOM 1757 C CA . ASN A 1 238 ? 30.071 1.533 -32.273 1.00 90.50 238 ASN A CA 1
ATOM 1758 C C . ASN A 1 238 ? 29.984 0.619 -33.507 1.00 90.50 238 ASN A C 1
ATOM 1760 O O . ASN A 1 238 ? 30.982 0.010 -33.891 1.00 90.50 238 ASN A O 1
ATOM 1764 N N . ALA A 1 239 ? 28.811 0.518 -34.141 1.00 91.19 239 ALA A N 1
ATOM 1765 C CA . ALA A 1 239 ? 28.632 -0.276 -35.355 1.00 91.19 239 ALA A CA 1
ATOM 1766 C C . ALA A 1 239 ? 29.437 0.296 -36.533 1.00 91.19 239 ALA A C 1
ATOM 1768 O O . ALA A 1 239 ? 30.039 -0.459 -37.300 1.00 91.19 239 ALA A O 1
ATOM 1769 N N . TYR A 1 240 ? 29.486 1.623 -36.654 1.00 91.50 240 TYR A N 1
ATOM 1770 C CA . TYR A 1 240 ? 30.299 2.310 -37.653 1.00 91.50 240 TYR A CA 1
ATOM 1771 C C . TYR A 1 240 ? 31.800 2.087 -37.422 1.00 91.50 240 TYR A C 1
ATOM 1773 O O . TYR A 1 240 ? 32.509 1.673 -38.344 1.00 91.50 240 TYR A O 1
ATOM 1781 N N . ASP A 1 241 ? 32.275 2.269 -36.189 1.00 90.00 241 ASP A N 1
ATOM 1782 C CA . ASP A 1 241 ? 33.670 2.018 -35.819 1.00 90.00 241 ASP A CA 1
ATOM 1783 C C . ASP A 1 241 ? 34.054 0.557 -36.050 1.00 90.00 241 ASP A C 1
ATOM 1785 O O . ASP A 1 241 ? 35.130 0.264 -36.579 1.00 90.00 241 ASP A O 1
ATOM 1789 N N . GLN A 1 242 ? 33.166 -0.378 -35.712 1.00 89.19 242 GLN A N 1
ATOM 1790 C CA . GLN A 1 242 ? 33.370 -1.789 -36.005 1.00 89.19 242 GLN A CA 1
ATOM 1791 C C . GLN A 1 242 ? 33.460 -2.024 -37.515 1.00 89.19 242 GLN A C 1
ATOM 1793 O O . GLN A 1 242 ? 34.353 -2.745 -37.953 1.00 89.19 242 GLN A O 1
ATOM 1798 N N . ALA A 1 243 ? 32.595 -1.413 -38.326 1.00 88.19 243 ALA A N 1
ATOM 1799 C CA . ALA A 1 243 ? 32.621 -1.574 -39.779 1.00 88.19 243 ALA A CA 1
ATOM 1800 C C . ALA A 1 243 ? 33.920 -1.045 -40.412 1.00 88.19 243 ALA A C 1
ATOM 1802 O O . ALA A 1 243 ? 34.441 -1.671 -41.334 1.00 88.19 243 ALA A O 1
ATOM 1803 N N . ILE A 1 244 ? 34.468 0.062 -39.904 1.00 91.75 244 ILE A N 1
ATOM 1804 C CA . ILE A 1 244 ? 35.742 0.622 -40.383 1.00 91.75 244 ILE A CA 1
ATOM 1805 C C . ILE A 1 244 ? 36.935 -0.225 -39.947 1.00 91.75 244 ILE A C 1
ATOM 1807 O O . ILE A 1 244 ? 37.863 -0.434 -40.730 1.00 91.75 244 ILE A O 1
ATOM 1811 N N . ASN A 1 245 ? 36.925 -0.705 -38.704 1.00 89.50 245 ASN A N 1
ATOM 1812 C CA . ASN A 1 245 ? 38.050 -1.443 -38.135 1.00 89.50 245 ASN A CA 1
ATOM 1813 C C . ASN A 1 245 ? 38.013 -2.943 -38.451 1.00 89.50 245 ASN A C 1
ATOM 1815 O O . ASN A 1 245 ? 39.012 -3.634 -38.251 1.00 89.50 245 ASN A O 1
ATOM 1819 N N . THR A 1 246 ? 36.893 -3.464 -38.953 1.00 88.94 246 THR A N 1
ATOM 1820 C CA . THR A 1 246 ? 36.808 -4.854 -39.400 1.00 88.94 246 THR A CA 1
ATOM 1821 C C . THR A 1 246 ? 37.534 -4.984 -40.737 1.00 88.94 246 THR A C 1
ATOM 1823 O O . THR A 1 246 ? 37.082 -4.418 -41.737 1.00 88.94 246 THR A O 1
ATOM 1826 N N . PRO A 1 247 ? 38.652 -5.732 -40.807 1.00 89.19 247 PRO A N 1
ATOM 1827 C CA . PRO A 1 247 ? 39.333 -5.939 -42.072 1.00 89.19 247 PRO A CA 1
ATOM 1828 C C . PRO A 1 247 ? 38.385 -6.630 -43.066 1.00 89.19 247 PRO A C 1
ATOM 1830 O O . PRO A 1 247 ? 37.597 -7.495 -42.669 1.00 89.19 247 PRO A O 1
ATOM 1833 N N . PRO A 1 248 ? 38.452 -6.291 -44.368 1.00 88.88 248 PRO A N 1
ATOM 1834 C CA . PRO A 1 248 ? 37.635 -6.958 -45.370 1.00 88.88 248 PRO A CA 1
ATOM 1835 C C . PRO A 1 248 ? 37.908 -8.463 -45.339 1.00 88.88 248 PRO A C 1
ATOM 1837 O O . PRO A 1 248 ? 39.047 -8.895 -45.145 1.00 88.88 248 PRO A O 1
ATOM 1840 N N . SER A 1 249 ? 36.869 -9.271 -45.567 1.00 92.06 249 SER A N 1
ATOM 1841 C CA . SER A 1 249 ? 37.024 -10.727 -45.640 1.00 92.06 249 SER A CA 1
ATOM 1842 C C . SER A 1 249 ? 38.096 -11.114 -46.665 1.00 92.06 249 SER A C 1
ATOM 1844 O O . SER A 1 249 ? 38.320 -10.395 -47.640 1.00 92.06 249 SER A O 1
ATOM 1846 N N . ALA A 1 250 ? 38.745 -12.270 -46.498 1.00 93.12 250 ALA A N 1
ATOM 1847 C CA . ALA A 1 250 ? 39.786 -12.718 -47.431 1.00 93.12 250 ALA A CA 1
ATOM 1848 C C . ALA A 1 250 ? 39.297 -12.734 -48.895 1.00 93.12 250 ALA A C 1
ATOM 1850 O O . ALA A 1 250 ? 40.041 -12.355 -49.801 1.00 93.12 250 ALA A O 1
ATOM 1851 N N . ALA A 1 251 ? 38.026 -13.091 -49.114 1.00 93.94 251 ALA A N 1
ATOM 1852 C CA . ALA A 1 251 ? 37.370 -13.035 -50.417 1.00 93.94 251 ALA A CA 1
ATOM 1853 C C . ALA A 1 251 ? 37.198 -11.592 -50.926 1.00 93.94 251 ALA A C 1
ATOM 1855 O O . ALA A 1 251 ? 37.536 -11.304 -52.073 1.00 93.94 251 ALA A O 1
ATOM 1856 N N . ALA A 1 252 ? 36.741 -10.664 -50.078 1.00 89.62 252 ALA A N 1
ATOM 1857 C CA . ALA A 1 252 ? 36.622 -9.250 -50.436 1.00 89.62 252 ALA A CA 1
ATOM 1858 C C . ALA A 1 252 ? 37.995 -8.620 -50.728 1.00 89.62 252 ALA A C 1
ATOM 1860 O O . ALA A 1 252 ? 38.154 -7.916 -51.725 1.00 89.62 252 ALA A O 1
ATOM 1861 N N . ALA A 1 253 ? 39.010 -8.932 -49.922 1.00 92.19 253 ALA A N 1
ATOM 1862 C CA . ALA A 1 253 ? 40.387 -8.505 -50.140 1.00 92.19 253 ALA A CA 1
ATOM 1863 C C . ALA A 1 253 ? 40.971 -9.085 -51.442 1.00 92.19 253 ALA A C 1
ATOM 1865 O O . ALA A 1 253 ? 41.660 -8.380 -52.179 1.00 92.19 253 ALA A O 1
ATOM 1866 N N . ALA A 1 254 ? 40.686 -10.351 -51.767 1.00 93.06 254 ALA A N 1
ATOM 1867 C CA . ALA A 1 254 ? 41.065 -10.955 -53.046 1.00 93.06 254 ALA A CA 1
ATOM 1868 C C . ALA A 1 254 ? 40.366 -10.267 -54.231 1.00 93.06 254 ALA A C 1
ATOM 1870 O O . ALA A 1 254 ? 41.032 -9.909 -55.198 1.00 93.06 254 ALA A O 1
ATOM 1871 N N . ALA A 1 255 ? 39.065 -9.984 -54.127 1.00 91.00 255 ALA A N 1
ATOM 1872 C CA . ALA A 1 255 ? 38.314 -9.275 -55.163 1.00 91.00 255 ALA A CA 1
ATOM 1873 C C . ALA A 1 255 ? 38.795 -7.826 -55.365 1.00 91.00 255 ALA A C 1
ATOM 1875 O O . ALA A 1 255 ? 38.839 -7.331 -56.491 1.00 91.00 255 ALA A O 1
ATOM 1876 N N . ILE A 1 256 ? 39.175 -7.124 -54.291 1.00 88.94 256 ILE A N 1
ATOM 1877 C CA . ILE A 1 256 ? 39.800 -5.795 -54.383 1.00 88.94 256 ILE A CA 1
ATOM 1878 C C . ILE A 1 256 ? 41.152 -5.896 -55.100 1.00 88.94 256 ILE A C 1
ATOM 1880 O O . ILE A 1 256 ? 41.389 -5.133 -56.035 1.00 88.94 256 ILE A O 1
ATOM 1884 N N . ARG A 1 257 ? 42.003 -6.863 -54.731 1.00 94.12 257 ARG A N 1
ATOM 1885 C CA . ARG A 1 257 ? 43.295 -7.093 -55.403 1.00 94.12 257 ARG A CA 1
ATOM 1886 C C . ARG A 1 257 ? 43.132 -7.416 -56.889 1.00 94.12 257 ARG A C 1
ATOM 1888 O O . ARG A 1 257 ? 43.844 -6.833 -57.700 1.00 94.12 257 ARG A O 1
ATOM 1895 N N . GLN A 1 258 ? 42.170 -8.266 -57.246 1.00 93.62 258 GLN A N 1
ATOM 1896 C CA . GLN A 1 258 ? 41.882 -8.611 -58.640 1.00 93.62 258 GLN A CA 1
ATOM 1897 C C . GLN A 1 258 ? 41.447 -7.379 -59.448 1.00 93.62 258 GLN A C 1
ATOM 1899 O O . GLN A 1 258 ? 41.996 -7.112 -60.508 1.00 93.62 258 GLN A O 1
ATOM 1904 N N . ARG A 1 259 ? 40.534 -6.554 -58.915 1.00 90.69 259 ARG A N 1
ATOM 1905 C CA . ARG A 1 259 ? 40.099 -5.313 -59.588 1.00 90.69 259 ARG A CA 1
ATOM 1906 C C . ARG A 1 259 ? 41.224 -4.294 -59.764 1.00 90.69 259 ARG A C 1
ATOM 1908 O O . ARG A 1 259 ? 41.211 -3.528 -60.730 1.00 90.69 259 ARG A O 1
ATOM 1915 N N . LEU A 1 260 ? 42.168 -4.244 -58.823 1.00 91.06 260 LEU A N 1
ATOM 1916 C CA . LEU A 1 260 ? 43.357 -3.398 -58.939 1.00 91.06 260 LEU A CA 1
ATOM 1917 C C . LEU A 1 260 ? 44.284 -3.906 -60.045 1.00 91.06 260 LEU A C 1
ATOM 1919 O O . LEU A 1 260 ? 44.773 -3.099 -60.833 1.00 91.06 260 LEU A O 1
ATOM 1923 N N . HIS A 1 261 ? 44.480 -5.223 -60.125 1.00 91.56 261 HIS A N 1
ATOM 1924 C CA . HIS A 1 261 ? 45.279 -5.866 -61.164 1.00 91.56 261 HIS A CA 1
ATOM 1925 C C . HIS A 1 261 ? 44.675 -5.666 -62.563 1.00 91.56 261 HIS A C 1
ATOM 1927 O O . HIS A 1 261 ? 45.377 -5.278 -63.493 1.00 91.56 261 HIS A O 1
ATOM 1933 N N . ASP A 1 262 ? 43.362 -5.841 -62.696 1.00 93.00 262 ASP A N 1
ATOM 1934 C CA . ASP A 1 262 ? 42.669 -5.795 -63.989 1.00 93.00 262 ASP A CA 1
ATOM 1935 C C . ASP A 1 262 ? 42.355 -4.361 -64.454 1.00 93.00 262 ASP A C 1
ATOM 1937 O O . ASP A 1 262 ? 41.756 -4.151 -65.508 1.00 93.00 262 ASP A O 1
ATOM 1941 N N . GLY A 1 263 ? 42.721 -3.346 -63.663 1.00 91.50 263 GLY A N 1
ATOM 1942 C CA . GLY A 1 263 ? 42.469 -1.937 -63.978 1.00 91.50 263 GLY A CA 1
ATOM 1943 C C . GLY A 1 263 ? 40.989 -1.535 -63.952 1.00 91.50 263 GLY A C 1
ATOM 1944 O O . GLY A 1 263 ? 40.657 -0.398 -64.281 1.00 91.50 263 GLY A O 1
ATOM 1945 N N . THR A 1 264 ? 40.094 -2.428 -63.522 1.00 88.00 264 THR A N 1
ATOM 1946 C CA . THR A 1 264 ? 38.642 -2.196 -63.458 1.00 88.00 264 THR A CA 1
ATOM 1947 C C . THR A 1 264 ? 38.214 -1.450 -62.199 1.00 88.00 264 THR A C 1
ATOM 1949 O O . THR A 1 264 ? 37.023 -1.230 -61.978 1.00 88.00 264 THR A O 1
ATOM 1952 N N . THR A 1 265 ? 39.157 -1.087 -61.327 1.00 80.25 265 THR A N 1
ATOM 1953 C CA . THR A 1 265 ? 38.834 -0.267 -60.160 1.00 80.25 265 THR A CA 1
ATOM 1954 C C . THR A 1 265 ? 38.480 1.132 -60.661 1.00 80.25 265 THR A C 1
ATOM 1956 O O . THR A 1 265 ? 39.335 1.759 -61.294 1.00 80.25 265 THR A O 1
ATOM 1959 N N . PRO A 1 266 ? 37.259 1.646 -60.417 1.00 76.94 266 PRO A N 1
ATOM 1960 C CA . PRO A 1 266 ? 36.910 2.996 -60.822 1.00 76.94 266 PRO A CA 1
ATOM 1961 C C . PRO A 1 266 ? 37.900 3.949 -60.161 1.00 76.94 266 PRO A C 1
ATOM 1963 O O . PRO A 1 266 ? 37.903 4.128 -58.942 1.00 76.94 266 PRO A O 1
ATOM 1966 N N . ARG A 1 267 ? 38.785 4.540 -60.967 1.00 77.94 267 ARG A N 1
ATOM 1967 C CA . ARG A 1 267 ? 39.617 5.646 -60.512 1.00 77.94 267 ARG A CA 1
ATOM 1968 C C . ARG A 1 267 ? 38.650 6.776 -60.230 1.00 77.94 267 ARG A C 1
ATOM 1970 O O . ARG A 1 267 ? 38.183 7.427 -61.163 1.00 77.94 267 ARG A O 1
ATOM 1977 N N . ARG A 1 268 ? 38.315 6.979 -58.954 1.00 76.00 268 ARG A N 1
ATOM 1978 C CA . ARG A 1 268 ? 37.625 8.189 -58.523 1.00 76.00 268 ARG A CA 1
ATOM 1979 C C . ARG A 1 268 ? 38.523 9.334 -58.979 1.00 76.00 268 ARG A C 1
ATOM 1981 O O . ARG A 1 268 ? 39.594 9.532 -58.405 1.00 76.00 268 ARG A O 1
ATOM 1988 N N . ARG A 1 269 ? 38.143 10.021 -60.062 1.00 73.38 269 ARG A N 1
ATOM 1989 C CA . ARG A 1 269 ? 38.720 11.324 -60.374 1.00 73.38 269 ARG A CA 1
ATOM 1990 C C . ARG A 1 269 ? 38.321 12.178 -59.189 1.00 73.38 269 ARG A C 1
ATOM 1992 O O . ARG A 1 269 ? 37.163 12.549 -59.038 1.00 73.38 269 ARG A O 1
ATOM 1999 N N . VAL A 1 270 ? 39.260 12.360 -58.271 1.00 72.88 270 VAL A N 1
ATOM 2000 C CA . VAL A 1 270 ? 39.185 13.481 -57.356 1.00 72.88 270 VAL A CA 1
ATOM 2001 C C . VAL A 1 270 ? 39.398 14.664 -58.277 1.00 72.88 270 VAL A C 1
ATOM 2003 O O . VAL A 1 270 ? 40.539 14.992 -58.606 1.00 72.88 270 VAL A O 1
ATOM 2006 N N . ASP A 1 271 ? 38.302 15.212 -58.795 1.00 68.62 271 ASP A N 1
ATOM 2007 C CA . ASP A 1 271 ? 38.338 16.541 -59.370 1.00 68.62 271 ASP A CA 1
ATOM 2008 C C . ASP A 1 271 ? 38.824 17.422 -58.224 1.00 68.62 271 ASP A C 1
ATOM 2010 O O . ASP A 1 271 ? 38.101 17.712 -57.270 1.00 68.62 271 ASP A O 1
ATOM 2014 N N . ARG A 1 272 ? 40.120 17.749 -58.253 1.00 63.31 272 ARG A N 1
ATOM 2015 C CA . ARG A 1 272 ? 40.631 18.895 -57.522 1.00 63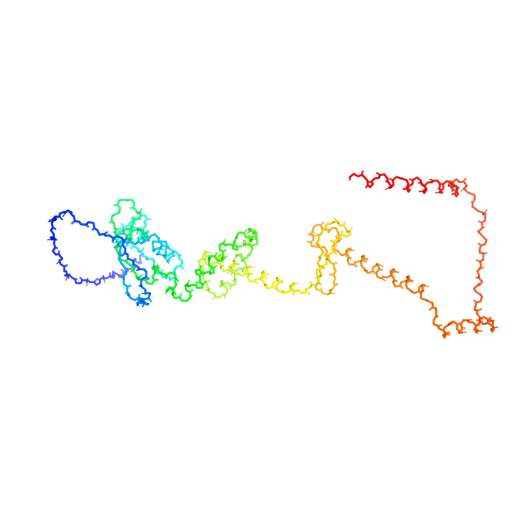.31 272 ARG A CA 1
ATOM 2016 C C . ARG A 1 272 ? 39.921 20.068 -58.163 1.00 63.31 272 ARG A C 1
ATOM 2018 O O . ARG A 1 272 ? 40.407 20.633 -59.137 1.00 63.31 272 ARG A O 1
ATOM 2025 N N . THR A 1 273 ? 38.757 20.405 -57.631 1.00 61.25 273 THR A N 1
ATOM 2026 C CA . THR A 1 273 ? 38.241 21.753 -57.733 1.00 61.25 273 THR A CA 1
ATOM 2027 C C . THR A 1 273 ? 39.305 22.602 -57.062 1.00 61.25 273 THR A C 1
ATOM 2029 O O . THR A 1 273 ? 39.396 22.653 -55.836 1.00 61.25 273 THR A O 1
ATOM 2032 N N . THR A 1 274 ? 40.224 23.143 -57.860 1.00 61.00 274 THR A N 1
ATOM 2033 C CA . THR A 1 274 ? 41.098 24.224 -57.426 1.00 61.00 274 THR A CA 1
ATOM 2034 C C . THR A 1 274 ? 40.146 25.269 -56.856 1.00 61.00 274 THR A C 1
ATOM 2036 O O . THR A 1 274 ? 39.266 25.700 -57.604 1.00 61.00 274 THR A O 1
ATOM 2039 N N . PRO A 1 275 ? 40.208 25.594 -55.553 1.00 59.06 275 PRO A N 1
ATOM 2040 C CA . PRO A 1 275 ? 39.361 26.640 -55.016 1.00 59.06 275 PRO A CA 1
ATOM 2041 C C . PRO A 1 275 ? 39.640 27.890 -55.844 1.00 59.06 275 PRO A C 1
ATOM 2043 O O . PRO A 1 275 ? 40.793 28.291 -56.018 1.00 59.06 275 PRO A O 1
ATOM 2046 N N . ASP A 1 276 ? 38.584 28.416 -56.448 1.00 56.31 276 ASP A N 1
ATOM 2047 C CA . ASP A 1 276 ? 38.638 29.640 -57.221 1.00 56.31 276 ASP A CA 1
ATOM 2048 C C . ASP A 1 276 ? 39.049 30.748 -56.240 1.00 56.31 276 ASP A C 1
ATOM 2050 O O . ASP A 1 276 ? 38.294 31.118 -55.342 1.00 56.31 276 ASP A O 1
ATOM 2054 N N . ASN A 1 277 ? 40.300 31.206 -56.340 1.00 57.81 277 ASN A N 1
ATOM 2055 C CA . ASN A 1 277 ? 40.930 32.206 -55.463 1.00 57.81 277 ASN A CA 1
ATOM 2056 C C . ASN A 1 277 ? 40.386 33.628 -55.720 1.00 57.81 277 ASN A C 1
ATOM 2058 O O . ASN A 1 277 ? 41.100 34.622 -55.595 1.00 57.81 277 ASN A O 1
ATOM 2062 N N . SER A 1 278 ? 39.121 33.740 -56.107 1.00 57.28 278 SER A N 1
ATOM 2063 C CA . SER A 1 278 ? 38.475 34.966 -56.566 1.00 57.28 278 SER A CA 1
ATOM 2064 C C . SER A 1 278 ? 37.331 35.393 -55.635 1.00 57.28 278 SER A C 1
ATOM 2066 O O . SER A 1 278 ? 36.291 35.870 -56.075 1.00 57.28 278 SER A O 1
ATOM 2068 N N . ALA A 1 279 ? 37.547 35.290 -54.320 1.00 53.62 279 ALA A N 1
ATOM 2069 C CA . ALA A 1 279 ? 36.747 35.988 -53.315 1.00 53.62 279 ALA A CA 1
ATOM 2070 C C . ALA A 1 279 ? 37.670 36.724 -52.334 1.00 53.62 279 ALA A C 1
ATOM 2072 O O . ALA A 1 279 ? 38.113 36.211 -51.310 1.00 53.62 279 ALA A O 1
ATOM 2073 N N . THR A 1 280 ? 37.978 37.962 -52.698 1.00 55.06 280 THR A N 1
ATOM 2074 C CA . THR A 1 280 ? 38.549 38.997 -51.841 1.00 55.06 280 THR A CA 1
ATOM 2075 C C . THR A 1 280 ? 37.624 39.290 -50.654 1.00 55.06 280 THR A C 1
ATOM 2077 O O . THR A 1 280 ? 36.625 39.986 -50.813 1.00 55.06 280 THR A O 1
ATOM 2080 N N . SER A 1 281 ? 37.966 38.787 -49.469 1.00 57.84 281 SER A N 1
ATOM 2081 C CA . SER A 1 281 ? 37.707 39.417 -48.162 1.00 57.84 281 SER A CA 1
ATOM 2082 C C . SER A 1 281 ? 38.519 38.650 -47.116 1.00 57.84 281 SER A C 1
ATOM 2084 O O . SER A 1 281 ? 38.094 37.647 -46.550 1.00 57.84 281 SER A O 1
ATOM 2086 N N . SER A 1 282 ? 39.770 39.068 -46.971 1.00 57.44 282 SER A N 1
ATOM 2087 C CA . SER A 1 282 ? 40.789 38.456 -46.127 1.00 57.44 282 SER A CA 1
ATOM 2088 C C . SER A 1 282 ? 40.802 39.095 -44.738 1.00 57.44 282 SER A C 1
ATOM 2090 O O . SER A 1 282 ? 41.735 39.824 -44.433 1.00 57.44 282 SER A O 1
ATOM 2092 N N . ASP A 1 283 ? 39.783 38.812 -43.927 1.00 67.00 283 ASP A N 1
ATOM 2093 C CA . ASP A 1 283 ? 39.779 39.078 -42.474 1.00 67.00 283 ASP A CA 1
ATOM 2094 C C . ASP A 1 283 ? 39.247 37.850 -41.705 1.00 67.00 283 ASP A C 1
ATOM 2096 O O . ASP A 1 283 ? 38.497 37.947 -40.737 1.00 67.00 283 ASP A O 1
ATOM 2100 N N . GLY A 1 284 ? 39.589 36.650 -42.182 1.00 69.88 284 GLY A N 1
ATOM 2101 C CA . GLY A 1 284 ? 39.371 35.410 -41.440 1.00 69.88 284 GLY A CA 1
ATOM 2102 C C . GLY A 1 284 ? 40.598 35.077 -40.589 1.00 69.88 284 GLY A C 1
ATOM 2103 O O . GLY A 1 284 ? 41.717 35.305 -41.060 1.00 69.88 284 GLY A O 1
ATOM 2104 N N . PRO A 1 285 ? 40.420 34.517 -39.377 1.00 74.38 285 PRO A N 1
ATOM 2105 C CA . PRO A 1 285 ? 41.541 34.101 -38.552 1.00 74.38 285 PRO A CA 1
ATOM 2106 C C . PRO A 1 285 ? 42.396 33.095 -39.318 1.00 74.38 285 PRO A C 1
ATOM 2108 O O . PRO A 1 285 ? 41.911 32.141 -39.937 1.00 74.38 285 PRO A O 1
ATOM 2111 N N . THR A 1 286 ? 43.697 33.329 -39.296 1.00 84.69 286 THR A N 1
ATOM 2112 C CA . THR A 1 286 ? 44.685 32.411 -39.839 1.00 84.69 286 THR A CA 1
ATOM 2113 C C . THR A 1 286 ? 44.573 31.054 -39.146 1.00 84.69 286 THR A C 1
ATOM 2115 O O . THR A 1 286 ? 44.138 30.936 -38.002 1.00 84.69 286 THR A O 1
ATOM 2118 N N . VAL A 1 287 ? 45.050 29.999 -39.807 1.00 78.25 287 VAL A N 1
ATOM 2119 C CA . VAL A 1 287 ? 45.141 28.657 -39.200 1.00 78.25 287 VAL A CA 1
ATOM 2120 C C . VAL A 1 287 ? 45.892 28.693 -37.858 1.00 78.25 287 VAL A C 1
ATOM 2122 O O . VAL A 1 287 ? 45.572 27.933 -36.948 1.00 78.25 287 VAL A O 1
ATOM 2125 N N . ALA A 1 288 ? 46.857 29.607 -37.709 1.00 83.50 288 ALA A N 1
ATOM 2126 C CA . ALA A 1 288 ? 47.575 29.824 -36.458 1.00 83.50 288 ALA A CA 1
ATOM 2127 C C . ALA A 1 288 ? 46.690 30.432 -35.354 1.00 83.50 288 ALA A C 1
ATOM 2129 O O . ALA A 1 288 ? 46.826 30.037 -34.196 1.00 83.50 288 ALA A O 1
ATOM 2130 N N . GLU A 1 289 ? 45.781 31.345 -35.699 1.00 82.12 289 GLU A N 1
ATOM 2131 C CA . GLU A 1 289 ? 44.809 31.934 -34.770 1.00 82.12 289 GLU A CA 1
ATOM 2132 C C . GLU A 1 289 ? 43.741 30.919 -34.365 1.00 82.12 289 GLU A C 1
ATOM 2134 O O . GLU A 1 289 ? 43.505 30.754 -33.172 1.00 82.12 289 GLU A O 1
ATOM 2139 N N . CYS A 1 290 ? 43.206 30.133 -35.305 1.00 82.56 290 CYS A N 1
ATOM 2140 C CA . CYS A 1 290 ? 42.288 29.037 -34.973 1.00 82.56 290 CYS A CA 1
ATOM 2141 C C . CYS A 1 290 ? 42.949 28.004 -34.043 1.00 82.56 290 CYS A C 1
ATOM 2143 O O . CYS A 1 290 ? 42.347 27.563 -33.069 1.00 82.56 290 CYS A O 1
ATOM 2145 N N . ALA A 1 291 ? 44.219 27.656 -34.288 1.00 83.69 291 ALA A N 1
ATOM 2146 C CA . ALA A 1 291 ? 44.973 26.749 -33.419 1.00 83.69 291 ALA A CA 1
ATOM 2147 C C . ALA A 1 291 ? 45.349 27.373 -32.059 1.00 83.69 291 ALA A C 1
ATOM 2149 O O . ALA A 1 291 ? 45.683 26.657 -31.109 1.00 83.69 291 ALA A O 1
ATOM 2150 N N . ALA A 1 292 ? 45.371 28.702 -31.945 1.00 83.88 292 ALA A N 1
ATOM 2151 C CA . ALA A 1 292 ? 45.562 29.392 -30.673 1.00 83.88 292 ALA A CA 1
ATOM 2152 C C . ALA A 1 292 ? 44.258 29.442 -29.864 1.00 83.88 292 ALA A C 1
ATOM 2154 O O . ALA A 1 292 ? 44.304 29.203 -28.657 1.00 83.88 292 ALA A O 1
ATOM 2155 N N . ASP A 1 293 ? 43.122 29.688 -30.518 1.00 80.94 293 ASP A N 1
ATOM 2156 C CA . ASP A 1 293 ? 41.799 29.679 -29.886 1.00 80.94 293 ASP A CA 1
ATOM 2157 C C . ASP A 1 293 ? 41.425 28.290 -29.371 1.00 80.94 293 ASP A C 1
ATOM 2159 O O . ASP A 1 293 ? 41.013 28.152 -28.218 1.00 80.94 293 ASP A O 1
ATOM 2163 N N . ASP A 1 294 ? 41.686 27.246 -30.160 1.00 80.88 294 ASP A N 1
ATOM 2164 C CA . ASP A 1 294 ? 41.418 25.870 -29.739 1.00 80.88 294 ASP A CA 1
ATOM 2165 C C . ASP A 1 294 ? 42.232 25.526 -28.474 1.00 80.88 294 ASP A C 1
ATOM 2167 O O . ASP A 1 294 ? 41.694 25.052 -27.475 1.00 80.88 294 ASP A O 1
ATOM 2171 N N . ARG A 1 295 ? 43.519 25.906 -28.422 1.00 83.06 295 ARG A N 1
ATOM 2172 C CA . ARG A 1 295 ? 44.357 25.706 -27.223 1.00 83.06 295 ARG A CA 1
ATOM 2173 C C . ARG A 1 295 ? 43.844 26.442 -25.980 1.00 83.06 295 ARG A C 1
ATOM 2175 O O . ARG A 1 295 ? 43.950 25.876 -24.892 1.00 83.06 295 ARG A O 1
ATOM 2182 N N . ARG A 1 296 ? 43.278 27.651 -26.111 1.00 78.19 296 ARG A N 1
ATOM 2183 C CA . ARG A 1 296 ? 42.655 28.354 -24.969 1.00 78.19 296 ARG A CA 1
ATOM 2184 C C . ARG A 1 296 ? 41.444 27.586 -24.456 1.00 78.19 296 ARG A C 1
ATOM 2186 O O . ARG A 1 296 ? 41.340 27.341 -23.253 1.00 78.19 296 ARG A O 1
ATOM 2193 N N . HIS A 1 297 ? 40.598 27.129 -25.373 1.00 72.25 297 HIS A N 1
ATOM 2194 C CA . HIS A 1 297 ? 39.360 26.436 -25.042 1.00 72.25 297 HIS A CA 1
ATOM 2195 C C . HIS A 1 297 ? 39.598 25.086 -24.341 1.00 72.25 297 HIS A C 1
ATOM 2197 O O . HIS A 1 297 ? 38.835 24.691 -23.457 1.00 72.25 297 HIS A O 1
ATOM 2203 N N . TRP A 1 298 ? 40.698 24.403 -24.673 1.00 71.62 298 TRP A N 1
ATOM 2204 C CA . TRP A 1 298 ? 41.123 23.186 -23.975 1.00 71.62 298 TRP A CA 1
ATOM 2205 C C . TRP A 1 298 ? 41.733 23.455 -22.590 1.00 71.62 298 TRP A C 1
ATOM 2207 O O . TRP A 1 298 ? 41.552 22.638 -21.687 1.00 71.62 298 TRP A O 1
ATOM 2217 N N . SER A 1 299 ? 42.416 24.588 -22.390 1.00 72.75 299 SER A N 1
ATOM 2218 C CA . SER A 1 299 ? 43.014 24.930 -21.089 1.00 72.75 299 SER A CA 1
ATOM 2219 C C . SER A 1 299 ? 41.994 25.363 -20.028 1.00 72.75 299 SER A C 1
ATOM 2221 O O . SER A 1 299 ? 42.158 25.017 -18.859 1.00 72.75 299 SER A O 1
ATOM 2223 N N . GLU A 1 300 ? 40.910 26.041 -20.419 1.00 70.06 300 GLU A N 1
ATOM 2224 C CA . GLU A 1 300 ? 39.863 26.481 -19.481 1.00 70.06 300 GLU A CA 1
ATOM 2225 C C . GLU A 1 300 ? 39.046 25.300 -18.933 1.00 70.06 300 GLU A C 1
ATOM 2227 O O . GLU A 1 300 ? 38.801 25.220 -17.729 1.00 70.06 300 GLU A O 1
ATOM 2232 N N . ARG A 1 301 ? 38.742 24.292 -19.766 1.00 65.62 301 ARG A N 1
ATOM 2233 C CA . ARG A 1 301 ? 38.011 23.091 -19.313 1.00 65.62 301 ARG A CA 1
ATOM 2234 C C . ARG A 1 301 ? 38.772 22.234 -18.303 1.00 65.62 301 ARG A C 1
ATOM 2236 O O . ARG A 1 301 ? 38.142 21.475 -17.572 1.00 65.62 301 ARG A O 1
ATOM 2243 N N . GLN A 1 302 ? 40.102 22.322 -18.247 1.00 67.12 302 GLN A N 1
ATOM 2244 C CA . GLN A 1 302 ? 40.880 21.585 -17.245 1.00 67.12 302 GLN A CA 1
ATOM 2245 C C . GLN A 1 302 ? 40.857 22.243 -15.858 1.00 67.12 302 GLN A C 1
ATOM 2247 O O . GLN A 1 302 ? 41.147 21.561 -14.878 1.00 67.12 302 GLN A O 1
ATOM 2252 N N . TYR A 1 303 ? 40.476 23.520 -15.751 1.00 55.03 303 TYR A N 1
ATOM 2253 C CA . TYR A 1 303 ? 40.422 24.235 -14.471 1.00 55.03 303 TYR A CA 1
ATOM 2254 C C . TYR A 1 303 ? 39.040 24.210 -13.799 1.00 55.03 303 TYR A C 1
ATOM 2256 O O . TYR A 1 303 ? 38.961 24.307 -12.577 1.00 55.03 303 TYR A O 1
ATOM 2264 N N . GLU A 1 304 ? 37.955 24.010 -14.550 1.00 60.75 304 GLU A N 1
ATOM 2265 C CA . GLU A 1 304 ? 36.586 24.007 -13.999 1.00 60.75 304 GLU A CA 1
ATOM 2266 C C . GLU A 1 304 ? 36.136 22.650 -13.417 1.00 60.75 304 GLU A C 1
ATOM 2268 O O . GLU A 1 304 ? 35.072 22.553 -12.814 1.00 60.75 304 GLU A O 1
ATOM 2273 N N . GLY A 1 305 ? 36.948 21.594 -13.546 1.00 55.53 305 GLY A N 1
ATOM 2274 C CA . GLY A 1 305 ? 36.644 20.251 -13.028 1.00 55.53 305 GLY A CA 1
ATOM 2275 C C . GLY A 1 305 ? 37.121 19.962 -11.598 1.00 55.53 305 GLY A C 1
ATOM 2276 O O . GLY A 1 305 ? 37.076 18.808 -11.175 1.00 55.53 305 GLY A O 1
ATOM 2277 N N . GLY A 1 306 ? 37.627 20.966 -10.874 1.00 57.47 306 GLY A N 1
ATOM 2278 C CA . GLY A 1 306 ? 38.223 20.813 -9.543 1.00 57.47 306 GLY A CA 1
ATOM 2279 C C . GLY A 1 306 ? 37.579 21.703 -8.481 1.00 57.47 306 GLY A C 1
ATOM 2280 O O . GLY A 1 306 ? 38.215 22.643 -8.006 1.00 57.47 306 GLY A O 1
ATOM 2281 N N . SER A 1 307 ? 36.333 21.420 -8.102 1.00 51.12 307 SER A N 1
ATOM 2282 C CA . SER A 1 307 ? 35.710 21.837 -6.830 1.00 51.12 307 SER A CA 1
ATOM 2283 C C . SER A 1 307 ? 34.563 20.904 -6.467 1.00 51.12 307 SER A C 1
ATOM 2285 O O . SER A 1 307 ? 33.762 20.584 -7.371 1.00 51.12 307 SER A O 1
#

pLDDT: mean 78.25, std 17.64, range [34.84, 98.38]

Foldseek 3Di:
DDDDDDDDDDDDDDDDDDDDDDDDDDDDDDDDDDPDDDPPDCPPDDQQDKDFALDDPLLLVLLQLCCVQPPDDADFFPDADPVCRTQGFHQDSHATAGPPPPDGGGDGMDGPLSSDLVSDDPVSNVRSVLVVVLVVCVVVDDPVQLVVLLVVQVVVCVVVVDDDDSVVSSSVSSVVVVVVVVVVVVVCVPQPQPFDAQPQPRDTDWDQDDPRQIFDPDPPRPGRRSVRVVVVVVVVVVVVVCVVPPPDDPVVVVVVVVCVVVVVPPPPPPPPPVPPPPDDDPPDDDPVRVVVVVVVVVVVVVPVPDD

Secondary structure (DSSP, 8-state):
--PPPPPPPPPPPPPP--PPPP---------PPP------------TT-EEESSPPHHHHHHHHHHHHH-SSPPPB-SS--TT-TTPBEEEETTEEEE-STT---EE-EEEGGGG-GGGS-HHHHHHHHHHHHHHHHHTTS-HHHHHHHHHHHHHHHHTTT----HHHHHHHHHHHHHHHHHHHHHHHBTBPP--SB-TTT--B--EE-TTS-EE---TT-S-SSHHHHHHHHHHHHHHHHHHHHSPPPHHHHHHHHHHHHTT-S------------------SPPHHHHHHHHHHHHHHHTTTT--

Radius of gyration: 42.74 Å; chains: 1; bounding box: 108×67×122 Å

Sequence (307 aa):
MTDTPTPRQTAPEAPEGASQPRGGAGRPPGASQSLSGAVEGSATARPTDKIRSPWTPEQVDALNRFQREGGMHPFTCGNEHPAHPNAILEATESGWRCHVLGCDYEQDWAHAFMADPNAWPQPLRDVARAIGDFAEHQAVVPPRLKALAVNAVGPALQARGEWLRLTTRQAVAVAVLVAVKAELEAATRGLPDVAGKCPACLRSGLFLGDGGYVTCPQVDCPDPTAAHDAIEERAGANAYDQAINTPPSAAAAAAIRQRLHDGTTPRRRVDRTTPDNSATSSDGPTVAECAADDRRHWSERQYEGGS